Protein AF-A0A2I0QSJ5-F1 (afdb_monomer_lite)

InterPro domains:
  IPR000160 GGDEF domain [PF00990] (65-216)
  IPR000160 GGDEF domain [PS50887] (90-222)
  IPR000160 GGDEF domain [SM00267] (52-220)
  IPR000160 GGDEF domain [TIGR00254] (59-219)
  IPR000160 GGDEF domain [cd01949] (64-218)
  IPR003018 GAF domain [PF01590] (5-54)
  IPR029016 GAF-like domain superfamily [G3DSA:3.30.450.40] (2-62)
  IPR029787 Nucleotide cyclase [SSF55073] (68-219)
  IPR043128 Reverse transcriptase/Diguanylate cyclase domain [G3DSA:3.30.70.270] (63-229)
  IPR050469 Diguanylate cyclase Dgc-like, bacteria [PTHR45138] (39-222)

Structure (mmCIF, N/CA/C/O backbone):
data_AF-A0A2I0QSJ5-F1
#
_entry.id   AF-A0A2I0QSJ5-F1
#
loop_
_atom_site.group_PDB
_atom_site.id
_atom_site.type_symbol
_atom_site.label_atom_id
_atom_site.label_alt_id
_atom_site.label_comp_id
_atom_site.label_asym_id
_atom_site.label_entity_id
_atom_site.label_seq_id
_atom_site.pdbx_PDB_ins_code
_atom_site.Cartn_x
_atom_site.Cartn_y
_atom_site.Cartn_z
_atom_site.occupancy
_atom_site.B_iso_or_equiv
_atom_site.auth_seq_id
_atom_site.auth_comp_id
_atom_site.auth_asym_id
_atom_site.auth_atom_id
_atom_site.pdbx_PDB_model_num
ATOM 1 N N . MET A 1 1 ? 4.952 7.950 -33.879 1.00 52.03 1 MET A N 1
ATOM 2 C CA . MET A 1 1 ? 5.250 8.455 -32.521 1.00 52.03 1 MET A CA 1
ATOM 3 C C . MET A 1 1 ? 5.964 9.795 -32.654 1.00 52.03 1 MET A C 1
ATOM 5 O O . MET A 1 1 ? 6.755 9.932 -33.576 1.00 52.03 1 MET A O 1
ATOM 9 N N . ALA A 1 2 ? 5.671 10.789 -31.811 1.00 57.09 2 ALA A N 1
ATOM 10 C CA . ALA A 1 2 ? 6.275 12.127 -31.920 1.00 57.09 2 ALA A CA 1
ATOM 11 C C . ALA A 1 2 ? 7.815 12.089 -31.778 1.00 57.09 2 ALA A C 1
ATOM 13 O O . ALA A 1 2 ? 8.527 12.651 -32.604 1.00 57.09 2 ALA A O 1
ATOM 14 N N . ILE A 1 3 ? 8.312 11.274 -30.843 1.00 61.19 3 ILE A N 1
ATOM 15 C CA . ILE A 1 3 ? 9.743 11.105 -30.533 1.00 61.19 3 ILE A CA 1
ATOM 16 C C . ILE A 1 3 ? 10.540 10.506 -31.710 1.00 61.19 3 ILE A C 1
ATOM 18 O O . ILE A 1 3 ? 11.684 10.879 -31.950 1.00 61.19 3 ILE A O 1
ATOM 22 N N . THR A 1 4 ? 9.943 9.602 -32.498 1.00 60.69 4 THR A N 1
ATOM 23 C CA . THR A 1 4 ? 10.656 8.923 -33.599 1.00 60.69 4 THR A CA 1
ATOM 24 C C . THR A 1 4 ? 10.894 9.836 -34.806 1.00 60.69 4 THR A C 1
ATOM 26 O O . THR A 1 4 ? 11.835 9.606 -35.561 1.00 60.69 4 THR A O 1
ATOM 29 N N . LYS A 1 5 ? 10.055 10.867 -34.992 1.00 61.00 5 LYS A N 1
ATOM 30 C CA . LYS A 1 5 ? 10.220 11.873 -36.055 1.00 6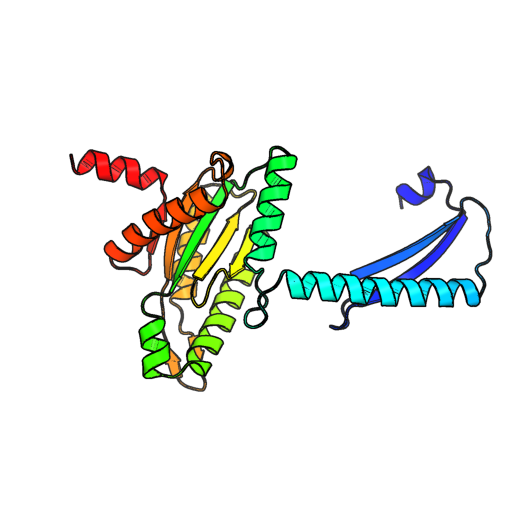1.00 5 LYS A CA 1
ATOM 31 C C . LYS A 1 5 ? 11.245 12.945 -35.682 1.00 61.00 5 LYS A C 1
ATOM 33 O O . LYS A 1 5 ? 12.022 13.332 -36.545 1.00 61.00 5 LYS A O 1
ATOM 38 N N . GLU A 1 6 ? 11.274 13.384 -34.424 1.00 72.19 6 GLU A N 1
ATOM 39 C CA . GLU A 1 6 ? 12.257 14.369 -33.941 1.00 72.19 6 GLU A CA 1
ATOM 40 C C . GLU A 1 6 ? 13.682 13.803 -33.898 1.00 72.19 6 GLU A C 1
ATOM 42 O O . GLU A 1 6 ? 14.631 14.503 -34.239 1.00 72.19 6 GLU A O 1
ATOM 47 N N . ALA A 1 7 ? 13.839 12.519 -33.561 1.00 74.50 7 ALA A N 1
ATOM 48 C CA . ALA A 1 7 ? 15.146 11.864 -33.474 1.00 74.50 7 ALA A CA 1
ATOM 49 C C . ALA A 1 7 ? 15.647 11.244 -34.800 1.00 74.50 7 ALA A C 1
ATOM 51 O O . ALA A 1 7 ? 16.666 10.555 -34.800 1.00 74.50 7 ALA A O 1
ATOM 52 N N . ASN A 1 8 ? 14.945 11.467 -35.925 1.00 84.50 8 ASN A N 1
ATOM 53 C CA . ASN A 1 8 ? 15.268 10.911 -37.251 1.00 84.50 8 ASN A CA 1
ATOM 54 C C . ASN A 1 8 ? 15.554 9.393 -37.221 1.00 84.50 8 ASN A C 1
ATOM 56 O O . ASN A 1 8 ? 16.534 8.920 -37.790 1.00 84.50 8 ASN A O 1
ATOM 60 N N . ILE A 1 9 ? 14.726 8.622 -36.510 1.00 86.00 9 ILE A N 1
ATOM 61 C CA . ILE A 1 9 ? 14.953 7.185 -36.304 1.00 86.00 9 ILE A CA 1
ATOM 62 C C . ILE A 1 9 ? 14.566 6.424 -37.571 1.00 86.00 9 ILE A C 1
ATOM 64 O O . ILE A 1 9 ? 13.426 6.515 -38.024 1.00 86.00 9 ILE A O 1
ATOM 68 N N . GLN A 1 10 ? 15.502 5.653 -38.122 1.00 87.25 10 GLN A N 1
ATOM 69 C CA . GLN A 1 10 ? 15.314 4.902 -39.368 1.00 87.25 10 GLN A CA 1
ATOM 70 C C . GLN A 1 10 ? 15.340 3.383 -39.172 1.00 87.25 10 GLN A C 1
ATOM 72 O O . GLN A 1 10 ? 14.900 2.649 -40.052 1.00 87.25 10 GLN A O 1
ATOM 77 N N . SER A 1 11 ? 15.806 2.893 -38.021 1.00 88.81 11 SER A N 1
ATOM 78 C CA . SER A 1 11 ? 15.701 1.478 -37.651 1.00 88.81 11 SER A CA 1
ATOM 79 C C . SER A 1 11 ? 15.557 1.297 -36.138 1.00 88.81 11 SER A C 1
ATOM 81 O O . SER A 1 11 ? 16.008 2.126 -35.342 1.00 88.81 11 SER A O 1
ATOM 83 N N . PHE A 1 12 ? 14.872 0.220 -35.746 1.00 91.81 12 PHE A N 1
ATOM 84 C CA . PHE A 1 12 ? 14.486 -0.065 -34.366 1.00 91.81 12 PHE A CA 1
ATOM 85 C C . PHE A 1 12 ? 14.487 -1.569 -34.083 1.00 91.81 12 PHE A C 1
ATOM 87 O O . PHE A 1 12 ? 13.982 -2.351 -34.888 1.00 91.81 12 PHE A O 1
ATOM 94 N N . LEU A 1 13 ? 14.983 -1.944 -32.906 1.00 92.81 13 LEU A N 1
ATOM 95 C CA . LEU A 1 13 ? 14.844 -3.276 -32.328 1.00 92.81 13 LEU A CA 1
ATOM 96 C C . LEU A 1 13 ? 14.339 -3.136 -30.892 1.00 92.81 13 LEU A C 1
ATOM 98 O O . LEU A 1 13 ? 14.966 -2.468 -30.074 1.00 92.81 13 LEU A O 1
ATOM 102 N N . GLY A 1 14 ? 13.216 -3.780 -30.587 1.00 94.12 14 GLY A N 1
ATOM 103 C CA . GLY A 1 14 ? 12.631 -3.808 -29.252 1.00 94.12 14 GLY A CA 1
ATOM 104 C C . GLY A 1 14 ? 12.497 -5.235 -28.744 1.00 94.12 14 GLY A C 1
ATOM 105 O O . GLY A 1 14 ? 11.997 -6.102 -29.460 1.00 94.12 14 GLY A O 1
ATOM 106 N N . VAL A 1 15 ? 12.900 -5.473 -27.501 1.00 96.44 15 VAL A N 1
ATOM 107 C CA . VAL A 1 15 ? 12.648 -6.730 -26.788 1.00 96.44 15 VAL A CA 1
ATOM 108 C C . VAL A 1 15 ? 11.859 -6.444 -25.508 1.00 96.44 15 VAL A C 1
ATOM 110 O O . VAL A 1 15 ? 12.124 -5.442 -24.838 1.00 96.44 15 VAL A O 1
ATOM 113 N N . PRO A 1 16 ? 10.869 -7.272 -25.145 1.00 96.81 16 PRO A N 1
ATOM 114 C CA . PRO A 1 16 ? 10.097 -7.050 -23.932 1.00 96.81 16 PRO A CA 1
ATOM 115 C C . PRO A 1 16 ? 10.929 -7.371 -22.686 1.00 96.81 16 PRO A C 1
ATOM 117 O O . PRO A 1 16 ? 11.652 -8.367 -22.641 1.00 96.81 16 PRO A O 1
ATOM 120 N N . ILE A 1 17 ? 10.778 -6.546 -21.655 1.00 97.31 17 ILE A N 1
ATOM 121 C CA . ILE A 1 17 ? 11.225 -6.838 -20.293 1.00 97.31 17 ILE A CA 1
ATOM 122 C C . ILE A 1 17 ? 10.030 -7.473 -19.579 1.00 97.31 17 ILE A C 1
ATOM 124 O O . ILE A 1 17 ? 9.059 -6.789 -19.249 1.00 97.31 17 ILE A O 1
ATOM 128 N N . VAL A 1 18 ? 10.079 -8.789 -19.382 1.00 95.12 18 VAL A N 1
ATOM 129 C CA . VAL A 1 18 ? 9.004 -9.570 -18.752 1.00 95.12 18 VAL A CA 1
ATOM 130 C C . VAL A 1 18 ? 9.435 -9.953 -17.346 1.00 95.12 18 VAL A C 1
ATOM 132 O O . VAL A 1 18 ? 10.449 -10.625 -17.203 1.00 95.12 18 VAL A O 1
ATOM 135 N N . LEU A 1 19 ? 8.662 -9.539 -16.342 1.00 93.81 19 LEU A N 1
ATOM 136 C CA . LEU A 1 19 ? 8.925 -9.823 -14.928 1.00 93.81 19 LEU A CA 1
ATOM 137 C C . LEU A 1 19 ? 8.622 -11.281 -14.569 1.00 93.81 19 LEU A C 1
ATOM 139 O O . LEU A 1 19 ? 7.887 -11.965 -15.285 1.00 93.81 19 LEU A O 1
ATOM 143 N N . LYS A 1 20 ? 9.091 -11.742 -13.402 1.00 90.06 20 LYS A N 1
ATOM 144 C CA . LYS A 1 20 ? 8.822 -13.105 -12.895 1.00 90.06 20 LYS A CA 1
ATOM 145 C C . LYS A 1 20 ? 7.339 -13.481 -12.832 1.00 90.06 20 LYS A C 1
ATOM 147 O O . LYS A 1 20 ? 7.006 -14.651 -12.981 1.00 90.06 20 LYS A O 1
ATOM 152 N N . ASN A 1 21 ? 6.448 -12.511 -12.623 1.00 86.94 21 ASN A N 1
ATOM 153 C CA . ASN A 1 21 ? 4.998 -12.737 -12.602 1.00 86.94 21 ASN A CA 1
ATOM 154 C C . ASN A 1 21 ? 4.357 -12.828 -14.003 1.00 86.94 21 ASN A C 1
ATOM 156 O O . ASN A 1 21 ? 3.137 -12.914 -14.105 1.00 86.94 21 ASN A O 1
ATOM 160 N N . GLY A 1 22 ? 5.155 -12.774 -15.072 1.00 90.00 22 GLY A N 1
ATOM 161 C CA . GLY A 1 22 ? 4.698 -12.834 -16.461 1.00 90.00 22 GLY A CA 1
ATOM 162 C C . GLY A 1 22 ? 4.235 -11.495 -17.038 1.00 90.00 22 GLY A C 1
ATOM 163 O O . GLY A 1 22 ? 3.978 -11.412 -18.238 1.00 90.00 22 GLY A O 1
ATOM 164 N N . ASN A 1 23 ? 4.163 -10.430 -16.233 1.00 90.00 23 ASN A N 1
ATOM 165 C CA . ASN A 1 23 ? 3.752 -9.120 -16.727 1.00 90.00 23 ASN A CA 1
ATOM 166 C C . ASN A 1 23 ? 4.887 -8.448 -17.506 1.00 90.00 23 ASN A C 1
ATOM 168 O O . ASN A 1 23 ? 6.032 -8.380 -17.051 1.00 90.00 23 ASN A O 1
ATOM 172 N N . CYS A 1 24 ? 4.547 -7.884 -18.665 1.00 93.44 24 CYS A N 1
ATOM 173 C CA . CYS A 1 24 ? 5.454 -7.028 -19.420 1.00 93.44 24 CYS A CA 1
ATOM 174 C C . CYS A 1 24 ? 5.607 -5.688 -18.687 1.00 93.44 24 CYS A C 1
ATOM 176 O O . CYS A 1 24 ? 4.641 -4.936 -18.558 1.00 93.44 24 CYS A O 1
ATOM 178 N N . TYR A 1 25 ? 6.812 -5.402 -18.193 1.00 92.94 25 TYR A N 1
ATOM 179 C CA . TYR A 1 25 ? 7.130 -4.122 -17.556 1.00 92.94 25 TYR A CA 1
ATOM 180 C C . TYR A 1 25 ? 7.288 -3.004 -18.589 1.00 92.94 25 TYR A C 1
ATOM 182 O O . TYR A 1 25 ? 6.926 -1.857 -18.345 1.00 92.94 25 TYR A O 1
ATOM 190 N N . GLY A 1 26 ? 7.834 -3.351 -19.751 1.00 93.81 26 GLY A N 1
ATOM 191 C CA . GLY A 1 26 ? 8.120 -2.425 -20.834 1.00 93.81 26 GLY A CA 1
ATOM 192 C C . GLY A 1 26 ? 8.992 -3.083 -21.893 1.00 93.81 26 GLY A C 1
ATOM 193 O O . GLY A 1 26 ? 9.098 -4.307 -21.959 1.00 93.81 26 GLY A O 1
ATOM 194 N N . THR A 1 27 ? 9.640 -2.271 -22.719 1.00 95.06 27 THR A N 1
ATOM 195 C CA . THR A 1 27 ? 10.501 -2.744 -23.808 1.00 95.06 27 THR A CA 1
ATOM 196 C C . THR A 1 27 ? 11.886 -2.121 -23.708 1.00 95.06 27 THR A C 1
ATOM 198 O O . THR A 1 27 ? 12.001 -0.903 -23.575 1.00 95.06 27 THR A O 1
ATOM 201 N N . LEU A 1 28 ? 12.931 -2.942 -23.814 1.00 95.56 28 LEU A N 1
ATOM 202 C CA . LEU A 1 28 ? 14.295 -2.477 -24.040 1.00 95.56 28 LEU A CA 1
ATOM 203 C C . LEU A 1 28 ? 14.503 -2.279 -25.541 1.00 95.56 28 LEU A C 1
ATOM 205 O O . LEU A 1 28 ? 14.219 -3.176 -26.336 1.00 95.56 28 LEU A O 1
ATOM 209 N N . CYS A 1 29 ? 14.992 -1.101 -25.914 1.00 93.25 29 CYS A N 1
ATOM 210 C CA . CYS A 1 29 ? 14.956 -0.609 -27.282 1.00 93.25 29 CYS A CA 1
ATOM 211 C C . CYS A 1 29 ? 16.347 -0.174 -27.754 1.00 93.25 29 CYS A C 1
ATOM 213 O O . CYS A 1 29 ? 16.985 0.644 -27.095 1.00 93.25 29 CYS A O 1
ATOM 215 N N . ALA A 1 30 ? 16.776 -0.655 -28.920 1.00 92.19 30 ALA A N 1
ATOM 216 C CA . ALA A 1 30 ? 17.885 -0.094 -29.685 1.00 92.19 30 ALA A CA 1
ATOM 217 C C . ALA A 1 30 ? 17.330 0.721 -30.862 1.00 92.19 30 ALA A C 1
ATOM 219 O O . ALA A 1 30 ? 16.437 0.269 -31.582 1.00 92.19 30 ALA A O 1
ATOM 220 N N . LEU A 1 31 ? 17.852 1.933 -31.043 1.00 92.00 31 LEU A N 1
ATOM 221 C CA . LEU A 1 31 ? 17.390 2.909 -32.029 1.00 92.00 31 LEU A CA 1
ATOM 222 C C . LEU A 1 31 ? 18.596 3.400 -32.835 1.00 92.00 31 LEU A C 1
ATOM 224 O O . LEU A 1 31 ? 19.605 3.776 -32.242 1.00 92.00 31 LEU A O 1
ATOM 228 N N . HIS A 1 32 ? 18.477 3.453 -34.163 1.00 89.00 32 HIS A N 1
ATOM 229 C CA . HIS A 1 32 ? 19.474 4.095 -35.024 1.00 89.00 32 HIS A CA 1
ATOM 230 C C . HIS A 1 32 ? 18.825 5.146 -35.926 1.00 89.00 32 HIS A C 1
ATOM 232 O O . HIS A 1 32 ? 17.703 4.982 -36.414 1.00 89.00 32 HIS A O 1
ATOM 238 N N . ASN A 1 33 ? 19.567 6.221 -36.187 1.00 88.06 33 ASN A N 1
ATOM 239 C CA . ASN A 1 33 ? 19.179 7.324 -37.071 1.00 88.06 33 ASN A CA 1
ATOM 240 C C . ASN A 1 33 ? 19.582 7.111 -38.547 1.00 88.06 33 ASN A C 1
ATOM 242 O O . ASN A 1 33 ? 19.394 7.988 -39.390 1.00 88.06 33 ASN A O 1
ATOM 246 N N . HIS A 1 34 ? 20.112 5.929 -38.859 1.00 84.75 34 HIS A N 1
ATOM 247 C CA . HIS A 1 34 ? 20.427 5.457 -40.203 1.00 84.75 34 HIS A CA 1
ATOM 248 C C . HIS A 1 34 ? 19.843 4.048 -40.403 1.00 84.75 34 HIS A C 1
ATOM 250 O O . HIS A 1 34 ? 19.564 3.359 -39.411 1.00 84.75 34 HIS A O 1
ATOM 256 N N . PRO A 1 35 ? 19.638 3.596 -41.655 1.00 85.81 35 PRO A N 1
ATOM 257 C CA . PRO A 1 35 ? 19.193 2.236 -41.920 1.00 85.81 35 PRO A CA 1
ATOM 258 C C . PRO A 1 35 ? 20.251 1.259 -41.403 1.00 85.81 35 PRO A C 1
ATOM 260 O O . PRO A 1 35 ? 21.399 1.278 -41.845 1.00 85.81 35 PRO A O 1
ATOM 263 N N . HIS A 1 36 ? 19.866 0.437 -40.434 1.00 87.81 36 HIS A N 1
ATOM 264 C CA . HIS A 1 36 ? 20.711 -0.585 -39.838 1.00 87.81 36 HIS A CA 1
ATOM 265 C C . HIS A 1 36 ? 19.924 -1.890 -39.796 1.00 87.81 36 HIS A C 1
ATOM 267 O O . HIS A 1 36 ? 18.776 -1.915 -39.347 1.00 87.81 36 HIS A O 1
ATOM 273 N N . GLU A 1 37 ? 20.536 -2.962 -40.283 1.00 90.69 37 GLU A N 1
ATOM 274 C CA . GLU A 1 37 ? 19.972 -4.302 -40.203 1.00 90.69 37 GLU A CA 1
ATOM 275 C C . GLU A 1 37 ? 20.495 -4.973 -38.934 1.00 90.69 37 GLU A C 1
ATOM 277 O O . GLU A 1 37 ? 21.689 -5.243 -38.811 1.00 90.69 37 GLU A O 1
ATOM 282 N N . PHE A 1 38 ? 19.601 -5.208 -37.975 1.00 92.00 38 PHE A N 1
ATOM 283 C CA . PHE A 1 38 ? 19.948 -5.914 -36.748 1.00 92.00 38 PHE A CA 1
ATOM 284 C C . PHE A 1 38 ? 20.134 -7.402 -37.037 1.00 92.00 38 PHE A C 1
ATOM 286 O O . PHE A 1 38 ? 19.269 -8.057 -37.620 1.00 92.00 38 PHE A O 1
ATOM 293 N N . LEU A 1 39 ? 21.255 -7.944 -36.584 1.00 94.69 39 LEU A N 1
ATOM 294 C CA . LEU A 1 39 ? 21.595 -9.351 -36.710 1.00 94.69 39 LEU A CA 1
ATOM 295 C C . LEU A 1 39 ? 21.038 -10.141 -35.518 1.00 94.69 39 LEU A C 1
ATOM 297 O O . LEU A 1 39 ? 20.748 -9.592 -34.455 1.00 94.69 39 LEU A O 1
ATOM 301 N N . GLN A 1 40 ? 20.964 -11.469 -35.650 1.00 94.38 40 GLN A N 1
ATOM 302 C CA . GLN A 1 40 ? 20.472 -12.342 -34.573 1.00 94.38 40 GLN A CA 1
ATOM 303 C C . GLN A 1 40 ? 21.250 -12.157 -33.255 1.00 94.38 40 GLN A C 1
ATOM 305 O O . GLN A 1 40 ? 20.651 -12.129 -32.184 1.00 94.38 40 GLN A O 1
ATOM 310 N N . LYS A 1 41 ? 22.569 -11.930 -33.335 1.00 94.31 41 LYS A N 1
ATOM 311 C CA . LYS A 1 41 ? 23.414 -11.622 -32.168 1.00 94.31 41 LYS A CA 1
ATOM 312 C C . LYS A 1 41 ? 22.977 -10.353 -31.420 1.00 94.31 41 LYS A C 1
ATOM 314 O O . LYS A 1 41 ? 23.119 -10.298 -30.203 1.00 94.31 41 LYS A O 1
ATOM 319 N N . ASP A 1 42 ? 22.439 -9.358 -32.128 1.00 93.81 42 ASP A N 1
ATOM 320 C CA . ASP A 1 42 ? 21.993 -8.095 -31.535 1.00 93.81 42 ASP A CA 1
ATOM 321 C C . ASP A 1 42 ? 20.679 -8.324 -30.779 1.00 93.81 42 ASP A C 1
ATOM 323 O O . ASP A 1 42 ? 20.509 -7.848 -29.658 1.00 93.81 42 ASP A O 1
ATOM 327 N N . VAL A 1 43 ? 19.791 -9.149 -31.348 1.00 94.88 43 VAL A N 1
ATOM 328 C CA . VAL A 1 43 ? 18.560 -9.613 -30.688 1.00 94.88 43 VAL A CA 1
ATOM 329 C C . VAL A 1 43 ? 18.875 -10.413 -29.425 1.00 94.88 43 VAL A C 1
ATOM 331 O O . VAL A 1 43 ? 18.264 -10.174 -28.382 1.00 94.88 43 VAL A O 1
ATOM 334 N N . ASP A 1 44 ? 19.827 -11.344 -29.490 1.00 96.12 44 ASP A N 1
ATOM 335 C CA . ASP A 1 44 ? 20.181 -12.202 -28.354 1.00 96.12 44 ASP A CA 1
ATOM 336 C C . ASP A 1 44 ? 20.879 -11.416 -27.230 1.00 96.12 44 ASP A C 1
ATOM 338 O O . ASP A 1 44 ? 20.596 -11.642 -26.047 1.00 96.12 44 ASP A O 1
ATOM 342 N N . LEU A 1 45 ? 21.719 -10.435 -27.581 1.00 96.00 45 LEU A N 1
ATOM 343 C CA . LEU A 1 45 ? 22.305 -9.498 -26.620 1.00 96.00 45 LEU A CA 1
ATOM 344 C C . LEU A 1 45 ? 21.220 -8.672 -25.920 1.00 96.00 45 LEU A C 1
ATOM 346 O O . LEU A 1 45 ? 21.169 -8.649 -24.688 1.00 96.00 45 LEU A O 1
ATOM 350 N N . LEU A 1 46 ? 20.322 -8.037 -26.683 1.00 96.38 46 LEU A N 1
ATOM 351 C CA . LEU A 1 46 ? 19.231 -7.245 -26.111 1.00 96.38 46 LEU A CA 1
ATOM 352 C C . LEU A 1 46 ? 18.321 -8.102 -25.229 1.00 96.38 46 LEU A C 1
ATOM 354 O O . LEU A 1 46 ? 17.936 -7.660 -24.148 1.00 96.38 46 LEU A O 1
ATOM 358 N N . ARG A 1 47 ? 18.008 -9.337 -25.642 1.00 96.56 47 ARG A N 1
ATOM 359 C CA . ARG A 1 47 ? 17.211 -10.272 -24.835 1.00 96.56 47 ARG A CA 1
ATOM 360 C C . ARG A 1 47 ? 17.904 -10.590 -23.510 1.00 96.56 47 ARG A C 1
ATOM 362 O O . ARG A 1 47 ? 17.254 -10.543 -22.470 1.00 96.56 47 ARG A O 1
ATOM 369 N N . THR A 1 48 ? 19.215 -10.834 -23.532 1.00 97.19 48 THR A N 1
ATOM 370 C CA . THR A 1 48 ? 20.013 -11.061 -22.315 1.00 97.19 48 THR A CA 1
ATOM 371 C C . THR A 1 48 ? 19.961 -9.851 -21.380 1.00 97.19 48 THR A C 1
ATOM 373 O O . THR A 1 48 ? 19.717 -10.002 -20.182 1.00 97.19 48 THR A O 1
ATOM 376 N N . MET A 1 49 ? 20.117 -8.638 -21.921 1.00 97.38 49 MET A N 1
ATOM 377 C CA . MET A 1 49 ? 19.999 -7.400 -21.144 1.00 97.38 49 MET A CA 1
ATOM 378 C C . MET A 1 49 ? 18.588 -7.205 -20.576 1.00 97.38 49 MET A C 1
ATOM 380 O O . MET A 1 49 ? 18.446 -6.822 -19.418 1.00 97.38 49 MET A O 1
ATOM 384 N N . ALA A 1 50 ? 17.540 -7.507 -21.345 1.00 97.00 50 ALA A N 1
ATOM 385 C CA . ALA A 1 50 ? 16.158 -7.419 -20.880 1.00 97.00 50 ALA A CA 1
ATOM 386 C C . ALA A 1 50 ? 15.874 -8.393 -19.727 1.00 97.00 50 ALA A C 1
ATOM 388 O O . ALA A 1 50 ? 15.244 -8.006 -18.743 1.00 97.00 50 ALA A O 1
ATOM 389 N N . THR A 1 51 ? 16.397 -9.622 -19.794 1.00 96.31 51 THR A N 1
ATOM 390 C CA . THR A 1 51 ? 16.332 -10.580 -18.680 1.00 96.31 51 THR A CA 1
ATOM 391 C C . THR A 1 51 ? 17.087 -10.070 -17.452 1.00 96.31 51 THR A C 1
ATOM 393 O O . THR A 1 51 ? 16.578 -10.168 -16.337 1.00 96.31 51 THR A O 1
ATOM 396 N N . PHE A 1 52 ? 18.271 -9.477 -17.631 1.00 96.62 52 PHE A N 1
ATOM 397 C CA . PHE A 1 52 ? 19.010 -8.867 -16.524 1.00 96.62 52 PHE A CA 1
ATOM 398 C C . PHE A 1 52 ? 18.216 -7.732 -15.861 1.00 96.62 52 PHE A C 1
ATOM 400 O O . PHE A 1 52 ? 18.051 -7.735 -14.641 1.00 96.62 52 PHE A O 1
ATOM 407 N N . PHE A 1 53 ? 17.653 -6.808 -16.646 1.00 96.31 53 PHE A N 1
ATOM 408 C CA . PHE A 1 53 ? 16.809 -5.738 -16.111 1.00 96.31 53 PHE A CA 1
ATOM 409 C C . PHE A 1 53 ? 15.570 -6.275 -15.402 1.00 96.31 53 PHE A C 1
ATOM 411 O O . PHE A 1 53 ? 15.232 -5.768 -14.337 1.00 96.31 53 PHE A O 1
ATOM 418 N N . SER A 1 54 ? 14.932 -7.324 -15.930 1.00 96.19 54 SER A N 1
ATOM 419 C CA . SER A 1 54 ? 13.830 -7.986 -15.229 1.00 96.19 54 SER A CA 1
ATOM 420 C C . SER A 1 54 ? 14.245 -8.434 -13.831 1.00 96.19 54 SER A C 1
ATOM 422 O O . SER A 1 54 ? 13.519 -8.173 -12.876 1.00 96.19 54 SER A O 1
ATOM 424 N N . HIS A 1 55 ? 15.405 -9.083 -13.689 1.00 95.75 55 HIS A N 1
ATOM 425 C CA . HIS A 1 55 ? 15.885 -9.523 -12.381 1.00 95.75 55 HIS A CA 1
ATOM 426 C C . HIS A 1 55 ? 16.143 -8.350 -11.435 1.00 95.75 55 HIS A C 1
ATOM 428 O O . HIS A 1 55 ? 15.749 -8.424 -10.275 1.00 95.75 55 HIS A O 1
ATOM 434 N N . VAL A 1 56 ? 16.762 -7.270 -11.919 1.00 95.69 56 VAL A N 1
ATOM 435 C CA . VAL A 1 56 ? 17.011 -6.067 -11.110 1.00 95.69 56 VAL A CA 1
ATOM 436 C C . VAL A 1 56 ? 15.697 -5.429 -10.651 1.00 95.69 56 VAL A C 1
ATOM 438 O O . VAL A 1 56 ? 15.559 -5.121 -9.471 1.00 95.69 56 VAL A O 1
ATOM 441 N N . ILE A 1 57 ? 14.715 -5.292 -11.546 1.00 93.56 57 ILE A N 1
ATOM 442 C CA . ILE A 1 57 ? 13.399 -4.722 -11.222 1.00 93.56 57 ILE A CA 1
ATOM 443 C C . ILE A 1 57 ? 12.660 -5.599 -10.207 1.00 93.56 57 ILE A C 1
ATOM 445 O O . ILE A 1 57 ? 12.058 -5.082 -9.269 1.00 93.56 57 ILE A O 1
ATOM 449 N N . ASP A 1 58 ? 12.696 -6.923 -10.368 1.00 92.75 58 ASP A N 1
ATOM 450 C CA . ASP A 1 58 ? 12.062 -7.837 -9.416 1.00 92.75 58 ASP A CA 1
ATOM 451 C C . ASP A 1 58 ? 12.741 -7.786 -8.039 1.00 92.75 58 ASP A C 1
ATOM 453 O O . ASP A 1 58 ? 12.046 -7.795 -7.024 1.00 92.75 58 ASP A O 1
ATOM 457 N N . LEU A 1 59 ? 14.074 -7.684 -7.990 1.00 93.38 59 LEU A N 1
ATOM 458 C CA . LEU A 1 59 ? 14.815 -7.506 -6.738 1.00 93.38 59 LEU A CA 1
ATOM 459 C C . LEU A 1 59 ? 14.463 -6.180 -6.060 1.00 93.38 59 LEU A C 1
ATOM 461 O O . LEU A 1 59 ? 14.203 -6.158 -4.860 1.00 93.38 59 LEU A O 1
ATOM 465 N N . GLU A 1 60 ? 14.402 -5.085 -6.817 1.00 91.44 60 GLU A N 1
ATOM 466 C CA . GLU A 1 60 ? 13.994 -3.785 -6.281 1.00 91.44 60 GLU A CA 1
ATOM 467 C C . GLU A 1 60 ? 12.563 -3.837 -5.735 1.00 91.44 60 GLU A C 1
ATOM 469 O O . GLU A 1 60 ? 12.310 -3.370 -4.627 1.00 91.44 60 GLU A O 1
ATOM 474 N N . LYS A 1 61 ? 11.628 -4.467 -6.458 1.00 89.75 61 LYS A N 1
ATOM 475 C CA . LYS A 1 61 ? 10.258 -4.658 -5.965 1.00 89.75 61 LYS A CA 1
ATOM 476 C C . LYS A 1 61 ? 10.239 -5.430 -4.654 1.00 89.75 61 LYS A C 1
ATOM 478 O O . LYS A 1 61 ? 9.612 -4.964 -3.714 1.00 89.75 61 LYS A O 1
ATOM 483 N N . GLN A 1 62 ? 10.964 -6.544 -4.568 1.00 90.50 62 GLN A N 1
ATOM 484 C CA . GLN A 1 62 ? 11.058 -7.342 -3.342 1.00 90.50 62 GLN A CA 1
ATOM 485 C C . GLN A 1 62 ? 11.614 -6.542 -2.158 1.00 90.50 62 GLN A C 1
ATOM 487 O O . GLN A 1 62 ? 11.141 -6.715 -1.039 1.00 90.50 62 GLN A O 1
ATOM 492 N N . LEU A 1 63 ? 12.571 -5.641 -2.396 1.00 93.88 63 LEU A N 1
ATOM 493 C CA . LEU A 1 63 ? 13.119 -4.763 -1.357 1.00 93.88 63 LEU A CA 1
ATOM 494 C C . LEU A 1 63 ? 12.131 -3.689 -0.883 1.00 93.88 63 LEU A C 1
ATOM 496 O O . LEU A 1 63 ? 12.281 -3.186 0.227 1.00 93.88 63 LEU A O 1
ATOM 500 N N . LEU A 1 64 ? 11.143 -3.324 -1.702 1.00 95.31 64 LEU A N 1
ATOM 501 C CA . LEU A 1 64 ? 10.224 -2.203 -1.462 1.00 95.31 64 LEU A CA 1
ATOM 502 C C . LEU A 1 64 ? 8.783 -2.637 -1.151 1.00 95.31 64 LEU A C 1
ATOM 504 O O . LEU A 1 64 ? 7.908 -1.786 -0.968 1.00 95.31 64 LEU A O 1
ATOM 508 N N . THR A 1 65 ? 8.515 -3.941 -1.101 1.00 95.75 65 THR A N 1
ATOM 509 C CA . THR A 1 65 ? 7.192 -4.494 -0.794 1.00 95.75 65 THR A CA 1
ATOM 510 C C . THR A 1 65 ? 7.232 -5.416 0.411 1.00 95.75 65 THR A C 1
ATOM 512 O O . THR A 1 65 ? 8.191 -6.158 0.605 1.00 95.75 65 THR A O 1
ATOM 515 N N . ASP A 1 66 ? 6.164 -5.396 1.198 1.00 96.62 66 ASP A N 1
ATOM 516 C CA . ASP A 1 66 ? 5.925 -6.369 2.256 1.00 96.62 66 ASP A CA 1
ATOM 517 C C . ASP A 1 66 ? 5.561 -7.733 1.651 1.00 96.62 66 ASP A C 1
ATOM 519 O O . ASP A 1 66 ? 4.689 -7.824 0.782 1.00 96.62 66 ASP A O 1
ATOM 523 N N . SER A 1 67 ? 6.223 -8.797 2.106 1.00 93.31 67 SER A N 1
ATOM 524 C CA . SER A 1 67 ? 6.101 -10.139 1.522 1.00 93.31 67 SER A CA 1
ATOM 525 C C . SER A 1 67 ? 4.750 -10.800 1.790 1.00 93.31 67 SER A C 1
ATOM 527 O O . SER A 1 67 ? 4.305 -11.616 0.984 1.00 93.31 67 SER A O 1
ATOM 529 N N . LEU A 1 68 ? 4.089 -10.443 2.893 1.00 95.62 68 LEU A N 1
ATOM 530 C CA . LEU A 1 68 ? 2.793 -10.998 3.270 1.00 95.62 68 LEU A CA 1
ATOM 531 C C . LEU A 1 68 ? 1.652 -10.291 2.525 1.00 95.62 68 LEU A C 1
ATOM 533 O O . LEU A 1 68 ? 0.811 -10.934 1.903 1.00 95.62 68 LEU A O 1
ATOM 537 N N . THR A 1 69 ? 1.632 -8.959 2.540 1.00 96.44 69 THR A N 1
ATOM 538 C CA . THR A 1 69 ? 0.499 -8.170 2.025 1.00 96.44 69 THR A CA 1
ATOM 539 C C . THR A 1 69 ? 0.662 -7.682 0.586 1.00 96.44 69 THR A C 1
ATOM 541 O O . THR A 1 69 ? -0.309 -7.224 -0.035 1.00 96.44 69 THR A O 1
ATOM 544 N N . ASN A 1 70 ? 1.877 -7.732 0.030 1.00 94.25 70 ASN A N 1
ATOM 545 C CA . ASN A 1 70 ? 2.254 -7.045 -1.211 1.00 94.25 70 ASN A CA 1
ATOM 546 C C . ASN A 1 70 ? 1.940 -5.531 -1.199 1.00 94.25 70 ASN A C 1
ATOM 548 O O . ASN A 1 70 ? 1.783 -4.926 -2.263 1.00 94.25 70 ASN A O 1
ATOM 552 N N . ALA A 1 71 ? 1.762 -4.920 -0.023 1.00 97.19 71 ALA A N 1
ATOM 553 C CA . ALA A 1 71 ? 1.784 -3.468 0.117 1.00 97.19 71 ALA A CA 1
ATOM 554 C C . ALA A 1 71 ? 3.230 -2.969 -0.010 1.00 97.19 71 ALA A C 1
ATOM 556 O O . ALA A 1 71 ? 4.175 -3.761 0.016 1.00 97.19 71 ALA A O 1
ATOM 557 N N . HIS A 1 72 ? 3.423 -1.660 -0.141 1.00 97.31 72 HIS A N 1
ATOM 558 C CA . HIS A 1 72 ? 4.758 -1.102 0.043 1.00 97.31 72 HIS A CA 1
ATOM 559 C C . HIS A 1 72 ? 5.234 -1.343 1.480 1.00 97.31 72 HIS A C 1
ATOM 561 O O . HIS A 1 72 ? 4.413 -1.512 2.378 1.00 97.31 72 HIS A O 1
ATOM 567 N N . ASN A 1 73 ? 6.541 -1.377 1.710 1.00 96.31 73 ASN A N 1
ATOM 568 C CA . ASN A 1 73 ? 7.100 -1.531 3.055 1.00 96.31 73 ASN A CA 1
ATOM 569 C C . ASN A 1 73 ? 7.684 -0.210 3.586 1.00 96.31 73 ASN A C 1
ATOM 571 O O . ASN A 1 73 ? 7.736 0.800 2.878 1.00 96.31 73 ASN A O 1
ATOM 575 N N . ARG A 1 74 ? 8.167 -0.227 4.832 1.00 94.06 74 ARG A N 1
ATOM 576 C CA . ARG A 1 74 ? 8.850 0.916 5.457 1.00 94.06 74 ARG A CA 1
ATOM 577 C C . ARG A 1 74 ? 9.980 1.492 4.594 1.00 94.06 74 ARG A C 1
ATOM 579 O O . ARG A 1 74 ? 10.101 2.706 4.481 1.00 94.06 74 ARG A O 1
ATOM 586 N N . HIS A 1 75 ? 10.767 0.644 3.934 1.00 93.25 75 HIS A N 1
ATOM 587 C CA . HIS A 1 75 ? 11.888 1.107 3.115 1.00 93.25 75 HIS A CA 1
ATOM 588 C C . HIS A 1 75 ? 11.429 1.917 1.891 1.00 93.25 75 HIS A C 1
ATOM 590 O O . HIS A 1 75 ? 12.038 2.930 1.542 1.00 93.25 75 HIS A O 1
ATOM 596 N N . TYR A 1 76 ? 10.320 1.516 1.260 1.00 94.56 76 TYR A N 1
ATOM 597 C CA . TYR A 1 76 ? 9.688 2.309 0.203 1.00 94.56 76 TYR A CA 1
ATOM 598 C C . TYR A 1 76 ? 9.285 3.697 0.690 1.00 94.56 76 TYR A C 1
ATOM 600 O O . TYR A 1 76 ? 9.543 4.685 0.006 1.00 94.56 76 TYR A O 1
ATOM 608 N N . LEU A 1 77 ? 8.675 3.765 1.869 1.00 91.44 77 LEU A N 1
ATOM 609 C CA . LEU A 1 77 ? 8.201 5.005 2.468 1.00 91.44 77 LEU A CA 1
ATOM 610 C C . LEU A 1 77 ? 9.349 5.975 2.779 1.00 91.44 77 LEU A C 1
ATOM 612 O O . LEU A 1 77 ? 9.289 7.136 2.377 1.00 91.44 77 LEU A O 1
ATOM 616 N N . GLU A 1 78 ? 10.427 5.485 3.393 1.00 89.31 78 GLU A N 1
ATOM 617 C CA . GLU A 1 78 ? 11.642 6.269 3.661 1.00 89.31 78 GLU A CA 1
ATOM 618 C C . GLU A 1 78 ? 12.273 6.815 2.373 1.00 89.31 78 GLU A C 1
ATOM 620 O O . GLU A 1 78 ? 12.640 7.991 2.293 1.00 89.31 78 GLU A O 1
ATOM 625 N N . ARG A 1 79 ? 12.387 5.973 1.336 1.00 90.00 79 ARG A N 1
ATOM 626 C CA . ARG A 1 79 ? 12.919 6.388 0.032 1.00 90.00 79 ARG A CA 1
ATOM 627 C C . ARG A 1 79 ? 12.038 7.454 -0.614 1.00 90.00 79 ARG A C 1
ATOM 629 O O . ARG A 1 79 ? 12.557 8.473 -1.060 1.00 90.00 79 ARG A O 1
ATOM 636 N N . LEU A 1 80 ? 10.724 7.237 -0.629 1.00 88.50 80 LEU A N 1
ATOM 637 C CA . LEU A 1 80 ? 9.769 8.156 -1.239 1.00 88.50 80 LEU A CA 1
ATOM 638 C C . LEU A 1 80 ? 9.806 9.531 -0.560 1.00 88.50 80 LEU A C 1
ATOM 640 O O . LEU A 1 80 ? 9.857 10.543 -1.250 1.00 88.50 80 LEU A O 1
ATOM 644 N N . PHE A 1 81 ? 9.853 9.580 0.772 1.00 83.69 81 PHE A N 1
ATOM 645 C CA . PHE A 1 81 ? 9.939 10.842 1.509 1.00 83.69 81 PHE A CA 1
ATOM 646 C C . PHE A 1 81 ? 11.231 11.615 1.197 1.00 83.69 81 PHE A C 1
ATOM 648 O O . PHE A 1 81 ? 11.199 12.824 0.959 1.00 83.69 81 PHE A O 1
ATOM 655 N N . ASN A 1 82 ? 12.369 10.914 1.134 1.00 84.81 82 ASN A N 1
ATOM 656 C CA . ASN A 1 82 ? 13.651 11.520 0.767 1.00 84.81 82 ASN A CA 1
ATOM 657 C C . ASN A 1 82 ? 13.648 12.095 -0.655 1.00 84.81 82 ASN A C 1
ATOM 659 O O . ASN A 1 82 ? 14.246 13.145 -0.891 1.00 84.81 82 ASN A O 1
ATOM 663 N N . ASP A 1 83 ? 12.997 11.416 -1.599 1.00 85.88 83 ASP A N 1
ATOM 664 C CA . ASP A 1 83 ? 12.887 11.888 -2.979 1.00 85.88 83 ASP A CA 1
ATOM 665 C C . ASP A 1 83 ? 11.949 13.105 -3.079 1.00 85.88 83 ASP A C 1
ATOM 667 O O . ASP A 1 83 ? 12.303 14.093 -3.720 1.00 85.88 83 ASP A O 1
ATOM 671 N N . TYR A 1 84 ? 10.821 13.101 -2.361 1.00 82.69 84 TYR A N 1
ATOM 672 C CA . TYR A 1 84 ? 9.884 14.232 -2.318 1.00 82.69 84 TYR A CA 1
ATOM 673 C C . TYR A 1 84 ? 10.535 15.506 -1.770 1.00 82.69 84 TYR A C 1
ATOM 675 O O . TYR A 1 84 ? 10.436 16.561 -2.398 1.00 82.69 84 TYR A O 1
ATOM 683 N N . ARG A 1 85 ? 11.296 15.403 -0.672 1.00 78.25 85 ARG A N 1
ATOM 684 C CA . ARG A 1 85 ? 12.027 16.554 -0.116 1.00 78.25 85 ARG A CA 1
ATOM 685 C C . ARG A 1 85 ? 13.039 17.154 -1.088 1.00 78.25 85 ARG A C 1
ATOM 687 O O . ARG A 1 85 ? 13.191 18.370 -1.125 1.00 78.25 85 ARG A O 1
ATOM 694 N N . LYS A 1 86 ? 13.739 16.329 -1.876 1.00 82.75 86 LYS A N 1
ATOM 695 C CA . LYS A 1 86 ? 14.696 16.825 -2.885 1.00 82.75 86 LYS A CA 1
ATOM 696 C C . LYS A 1 86 ? 14.009 17.600 -4.008 1.00 82.75 86 LYS A C 1
ATOM 698 O O . LYS A 1 86 ? 14.633 18.470 -4.606 1.00 82.75 86 LYS A O 1
ATOM 703 N N . GLU A 1 87 ? 12.759 17.261 -4.308 1.00 81.56 87 GLU A N 1
ATOM 704 C CA . GLU A 1 87 ? 11.958 17.898 -5.355 1.00 81.56 87 GLU A CA 1
ATOM 705 C C . GLU A 1 87 ? 11.131 19.092 -4.848 1.00 81.56 87 GLU A C 1
ATOM 707 O O . GLU A 1 87 ? 10.348 19.637 -5.624 1.00 81.56 87 GLU A O 1
ATOM 712 N N . ASP A 1 88 ? 11.290 19.488 -3.576 1.00 73.25 88 ASP A N 1
ATOM 713 C CA . ASP A 1 88 ? 10.441 20.477 -2.886 1.00 73.25 88 ASP A CA 1
ATOM 714 C C . ASP A 1 88 ? 8.942 20.142 -3.021 1.00 73.25 88 ASP A C 1
ATOM 716 O O . ASP A 1 88 ? 8.076 20.983 -3.270 1.00 73.25 88 ASP A O 1
ATOM 720 N N . ARG A 1 89 ? 8.642 18.840 -2.931 1.00 72.12 89 ARG A N 1
ATOM 721 C CA . ARG A 1 89 ? 7.292 18.277 -2.933 1.00 72.12 89 ARG A CA 1
ATOM 722 C C . ARG A 1 89 ? 6.991 17.684 -1.565 1.00 72.12 89 ARG A C 1
ATOM 724 O O . ARG A 1 89 ? 7.880 17.206 -0.867 1.00 72.12 89 ARG A O 1
ATOM 731 N N . GLY A 1 90 ? 5.714 17.650 -1.212 1.00 68.88 90 GLY A N 1
ATOM 732 C CA . GLY A 1 90 ? 5.227 17.011 0.005 1.00 68.88 90 GLY A CA 1
ATOM 733 C C . GLY A 1 90 ? 3.977 16.190 -0.269 1.00 68.88 90 GLY A C 1
ATOM 734 O O . GLY A 1 90 ? 3.316 16.377 -1.289 1.00 68.88 90 GLY A O 1
ATOM 735 N N . PHE A 1 91 ? 3.654 15.289 0.654 1.00 75.25 91 PHE A N 1
ATOM 736 C CA . PHE A 1 91 ? 2.337 14.662 0.682 1.00 75.25 91 PHE A CA 1
ATOM 737 C C . PHE A 1 91 ? 1.325 15.654 1.238 1.00 75.25 91 PHE A C 1
ATOM 739 O O . PHE A 1 91 ? 1.596 16.338 2.228 1.00 75.25 91 PHE A O 1
ATOM 746 N N . GLN A 1 92 ? 0.142 15.693 0.635 1.00 81.69 92 GLN A N 1
ATOM 747 C CA . GLN A 1 92 ? -0.955 16.495 1.158 1.00 81.69 92 GLN A CA 1
ATOM 748 C C . GLN A 1 92 ? -1.455 15.932 2.490 1.00 81.69 92 GLN A C 1
ATOM 750 O O . GLN A 1 92 ? -1.847 16.684 3.385 1.00 81.69 92 GLN A O 1
ATOM 755 N N . SER A 1 93 ? -1.474 14.605 2.633 1.00 89.50 93 SER A N 1
ATOM 756 C CA . SER A 1 93 ? -1.929 13.947 3.859 1.00 89.50 93 SER A CA 1
ATOM 757 C C . SER A 1 93 ? -1.268 12.593 4.052 1.00 89.50 93 SER A C 1
ATOM 759 O O . SER A 1 93 ? -1.045 11.849 3.090 1.00 89.50 93 SER A O 1
ATOM 761 N N . ILE A 1 94 ? -1.004 12.273 5.314 1.00 93.56 94 ILE A N 1
ATOM 762 C CA . ILE A 1 94 ? -0.574 10.953 5.762 1.00 93.56 94 ILE A CA 1
ATOM 763 C C . ILE A 1 94 ? -1.592 10.444 6.776 1.00 93.56 94 ILE A C 1
ATOM 765 O O . ILE A 1 94 ? -1.986 11.172 7.684 1.00 93.56 94 ILE A O 1
ATOM 769 N N . CYS A 1 95 ? -2.019 9.194 6.617 1.00 96.25 95 CYS A N 1
ATOM 770 C CA . CYS A 1 95 ? -2.868 8.514 7.589 1.00 96.25 95 CYS A CA 1
ATOM 771 C C . CYS A 1 95 ? -2.100 7.343 8.195 1.00 96.25 95 CYS A C 1
ATOM 773 O O . CYS A 1 95 ? -1.604 6.497 7.451 1.00 96.25 95 CYS A O 1
ATOM 775 N N . TYR A 1 96 ? -2.043 7.287 9.521 1.00 97.25 96 TYR A N 1
ATOM 776 C CA . TYR A 1 96 ? -1.536 6.161 10.297 1.00 97.25 96 TYR A CA 1
ATOM 777 C C . TYR A 1 96 ? -2.716 5.331 10.782 1.00 97.25 96 TYR A C 1
ATOM 779 O O . TYR A 1 96 ? -3.623 5.861 11.419 1.00 97.25 96 TYR A O 1
ATOM 787 N N . LEU A 1 97 ? -2.731 4.053 10.424 1.00 97.25 97 LEU A N 1
ATOM 788 C CA . LEU A 1 97 ? -3.794 3.114 10.736 1.00 97.25 97 LEU A CA 1
ATOM 789 C C . LEU A 1 97 ? -3.227 1.988 11.589 1.00 97.25 97 LEU A C 1
ATOM 791 O O . LEU A 1 97 ? -2.200 1.413 11.232 1.00 97.25 97 LEU A O 1
ATOM 795 N N . ASP A 1 98 ? -3.950 1.626 12.640 1.00 96.38 98 ASP A N 1
ATOM 796 C CA . ASP A 1 98 ? -3.682 0.434 13.441 1.00 96.38 98 ASP A CA 1
ATOM 797 C C . ASP A 1 98 ? -4.974 -0.346 13.687 1.00 96.38 98 ASP A C 1
ATOM 799 O O . ASP A 1 98 ? -6.043 0.244 13.907 1.00 96.38 98 ASP A O 1
ATOM 803 N N . PHE A 1 99 ? -4.879 -1.673 13.625 1.00 95.69 99 PHE A N 1
ATOM 804 C CA . PHE A 1 99 ? -6.023 -2.531 13.887 1.00 95.69 99 PHE A CA 1
ATOM 805 C C . PHE A 1 99 ? -6.436 -2.470 15.356 1.00 95.69 99 PHE A C 1
ATOM 807 O O . PHE A 1 99 ? -5.675 -2.737 16.289 1.00 95.69 99 PHE A O 1
ATOM 814 N N . ASP A 1 100 ? -7.726 -2.280 15.577 1.00 95.19 100 ASP A N 1
ATOM 815 C CA . ASP A 1 100 ? -8.290 -2.380 16.903 1.00 95.19 100 ASP A CA 1
ATOM 816 C C . ASP A 1 100 ? -8.317 -3.843 17.359 1.00 95.19 100 ASP A C 1
ATOM 818 O O . ASP A 1 100 ? -8.983 -4.691 16.769 1.00 95.19 100 ASP A O 1
ATOM 822 N N . HIS A 1 101 ? -7.632 -4.126 18.471 1.00 93.25 101 HIS A N 1
ATOM 823 C CA . HIS A 1 101 ? -7.629 -5.440 19.129 1.00 93.25 101 HIS A CA 1
ATOM 824 C C . HIS A 1 101 ? -6.943 -6.579 18.346 1.00 93.25 101 HIS A C 1
ATOM 826 O O . HIS A 1 101 ? -7.179 -7.750 18.650 1.00 93.25 101 HIS A O 1
ATOM 832 N N . PHE A 1 102 ? -6.033 -6.283 17.413 1.00 94.06 102 PHE A N 1
ATOM 833 C CA . PHE A 1 102 ? -5.377 -7.311 16.590 1.00 94.06 102 PHE A CA 1
ATOM 834 C C . PHE A 1 102 ? -4.640 -8.394 17.393 1.00 94.06 102 PHE A C 1
ATOM 836 O O . PHE A 1 102 ? -4.778 -9.588 17.124 1.00 94.06 102 PHE A O 1
ATOM 843 N N . ILE A 1 103 ? -3.924 -8.002 18.451 1.00 92.88 103 ILE A N 1
ATOM 844 C CA . ILE A 1 103 ? -3.241 -8.942 19.356 1.00 92.88 103 ILE A CA 1
ATOM 845 C C . ILE A 1 103 ? -4.226 -9.971 19.937 1.00 92.88 103 ILE A C 1
ATOM 847 O O . ILE A 1 103 ? -3.895 -11.150 20.060 1.00 92.88 103 ILE A O 1
ATOM 851 N N . GLN A 1 104 ? -5.453 -9.553 20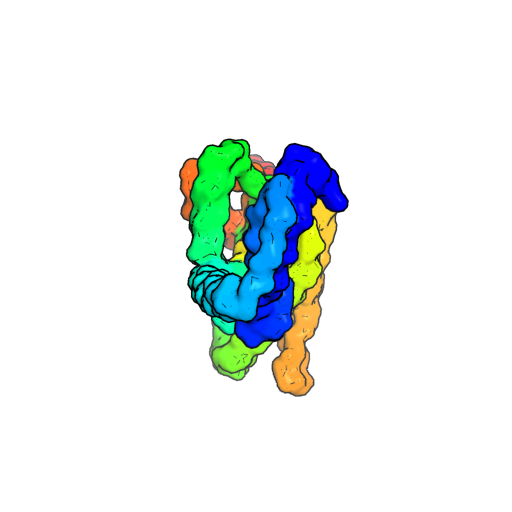.267 1.00 93.69 104 GLN A N 1
ATOM 852 C CA . GLN A 1 104 ? -6.475 -10.446 20.823 1.00 93.69 104 GLN A CA 1
ATOM 853 C C . GLN A 1 104 ? -6.938 -11.473 19.789 1.00 93.69 104 GLN A C 1
ATOM 855 O O . GLN A 1 104 ? -7.195 -12.623 20.146 1.00 93.69 104 GLN A O 1
ATOM 860 N N . VAL A 1 105 ? -6.989 -11.087 18.513 1.00 92.88 105 VAL A N 1
ATOM 861 C CA . VAL A 1 105 ? -7.288 -12.002 17.408 1.00 92.88 105 VAL A CA 1
ATOM 862 C C . VAL A 1 105 ? -6.172 -13.026 17.241 1.00 92.88 105 VAL A C 1
ATOM 864 O O . VAL A 1 105 ? -6.460 -14.220 17.243 1.00 92.88 105 VAL A O 1
ATOM 867 N N . ASN A 1 106 ? -4.907 -12.599 17.218 1.00 93.00 106 ASN A N 1
ATOM 868 C CA . ASN A 1 106 ? -3.776 -13.530 17.154 1.00 93.00 106 ASN A CA 1
ATOM 869 C C . ASN A 1 106 ? -3.751 -14.503 18.337 1.00 93.00 106 ASN A C 1
ATOM 871 O O . ASN A 1 106 ? -3.492 -15.689 18.152 1.00 93.00 106 ASN A O 1
ATOM 875 N N . HIS A 1 107 ? -4.059 -14.036 19.547 1.00 94.31 107 HIS A N 1
ATOM 876 C CA . HIS A 1 107 ? -4.126 -14.908 20.721 1.00 94.31 107 HIS A CA 1
ATOM 877 C C . HIS A 1 107 ? -5.302 -15.891 20.676 1.00 94.31 107 HIS A C 1
ATOM 879 O O . HIS A 1 107 ? -5.169 -17.011 21.163 1.00 94.31 107 HIS A O 1
ATOM 885 N N . SER A 1 108 ? -6.445 -15.484 20.117 1.00 93.94 108 SER A N 1
ATOM 886 C CA . SER A 1 108 ? -7.665 -16.304 20.110 1.00 93.94 108 SER A CA 1
ATOM 887 C C . SER A 1 108 ? -7.711 -17.294 18.946 1.00 93.94 108 SER A C 1
ATOM 889 O O . SER A 1 108 ? -8.221 -18.399 19.108 1.00 93.94 108 SER A O 1
ATOM 891 N N . TYR A 1 109 ? -7.172 -16.910 17.786 1.00 92.38 109 TYR A N 1
ATOM 892 C CA . TYR A 1 109 ? -7.309 -17.652 16.528 1.00 92.38 109 TYR A CA 1
ATOM 893 C C . TYR A 1 109 ? -5.967 -18.062 15.900 1.00 92.38 109 TYR A C 1
ATOM 895 O O . TYR A 1 109 ? -5.947 -18.829 14.940 1.00 92.38 109 TYR A O 1
ATOM 903 N N . GLY A 1 110 ? -4.842 -17.601 16.452 1.00 94.00 110 GLY A N 1
ATOM 904 C CA . GLY A 1 110 ? -3.500 -17.889 15.951 1.00 94.00 110 GLY A CA 1
ATOM 905 C C . GLY A 1 110 ? -3.017 -16.912 14.875 1.00 94.00 110 GLY A C 1
ATOM 906 O O . GLY A 1 110 ? -3.793 -16.205 14.234 1.00 94.00 110 GLY A O 1
ATOM 907 N N . HIS A 1 111 ? -1.699 -16.896 14.662 1.00 93.69 111 HIS A N 1
ATOM 908 C CA . HIS A 1 111 ? -1.047 -15.976 13.725 1.00 93.69 111 HIS A CA 1
ATOM 909 C C . HIS A 1 111 ? -1.463 -16.188 12.265 1.00 93.69 111 HIS A C 1
ATOM 911 O O . HIS A 1 111 ? -1.589 -15.217 11.532 1.00 93.69 111 HIS A O 1
ATOM 917 N N . GLU A 1 112 ? -1.747 -17.425 11.842 1.00 94.19 112 GLU A N 1
ATOM 918 C CA . GLU A 1 112 ? -2.200 -17.697 10.468 1.00 94.19 112 GLU A CA 1
ATOM 919 C C . GLU A 1 112 ? -3.518 -16.977 10.140 1.00 94.19 112 GLU A C 1
ATOM 921 O O . GLU A 1 112 ? -3.718 -16.509 9.019 1.00 94.19 112 GLU A O 1
ATOM 926 N N . VAL A 1 113 ? -4.410 -16.853 11.128 1.00 94.50 113 VAL A N 1
ATOM 927 C CA . VAL A 1 113 ? -5.669 -16.112 10.993 1.00 94.50 113 VAL A CA 1
ATOM 928 C C . VAL A 1 113 ? -5.408 -14.609 10.916 1.00 94.50 113 VAL A C 1
ATOM 930 O O . VAL A 1 113 ? -5.960 -13.939 10.039 1.00 94.50 113 VAL A O 1
ATOM 933 N N . GLY A 1 114 ? -4.525 -14.086 11.770 1.00 94.81 114 GLY A N 1
ATOM 934 C CA . GLY A 1 114 ? -4.085 -12.692 11.696 1.00 94.81 114 GLY A CA 1
ATOM 935 C C . GLY A 1 114 ? -3.477 -12.338 10.338 1.00 94.81 114 GLY A C 1
ATOM 936 O O . GLY A 1 114 ? -3.834 -11.318 9.749 1.00 94.81 114 GLY A O 1
ATOM 937 N N . ASP A 1 115 ? -2.632 -13.210 9.791 1.00 95.44 115 ASP A N 1
ATOM 938 C CA . ASP A 1 115 ? -2.005 -13.035 8.480 1.00 95.44 115 ASP A CA 1
ATOM 939 C C . ASP A 1 115 ? -3.046 -12.965 7.351 1.00 95.44 115 ASP A C 1
ATOM 941 O O . ASP A 1 115 ? -2.964 -12.097 6.476 1.00 95.44 115 ASP A O 1
ATOM 945 N N . GLN A 1 116 ? -4.072 -13.825 7.383 1.00 95.62 116 GLN A N 1
ATOM 946 C CA . GLN A 1 116 ? -5.170 -13.790 6.408 1.00 95.62 116 GLN A CA 1
ATOM 947 C C . GLN A 1 116 ? -5.982 -12.493 6.488 1.00 95.62 116 GLN A C 1
ATOM 949 O O . GLN A 1 116 ? -6.349 -11.935 5.448 1.00 95.62 116 GLN A O 1
ATOM 954 N N . ILE A 1 117 ? -6.247 -11.999 7.699 1.00 95.56 117 ILE A N 1
ATOM 955 C CA . ILE A 1 117 ? -6.915 -10.709 7.914 1.00 95.56 117 ILE A CA 1
ATOM 956 C C . ILE A 1 117 ? -6.056 -9.578 7.343 1.00 95.56 117 ILE A C 1
ATOM 958 O O . ILE A 1 117 ? -6.561 -8.725 6.611 1.00 95.56 117 ILE A O 1
ATOM 962 N N . MET A 1 118 ? -4.746 -9.618 7.588 1.00 96.19 118 MET A N 1
ATOM 963 C CA . MET A 1 118 ? -3.798 -8.615 7.111 1.00 96.19 118 MET A CA 1
ATOM 964 C C . MET A 1 118 ? -3.739 -8.542 5.583 1.00 96.19 118 MET A C 1
ATOM 966 O O . MET A 1 118 ? -3.770 -7.457 4.998 1.00 96.19 118 MET A O 1
ATOM 970 N N . ILE A 1 119 ? -3.713 -9.702 4.917 1.00 96.38 119 ILE A N 1
ATOM 971 C CA . ILE A 1 119 ? -3.777 -9.801 3.453 1.00 96.38 119 ILE A CA 1
ATOM 972 C C . ILE A 1 119 ? -5.073 -9.170 2.929 1.00 96.38 119 ILE A C 1
ATOM 974 O O . ILE A 1 119 ? -5.042 -8.404 1.959 1.00 96.38 119 ILE A O 1
ATOM 978 N N . GLN A 1 120 ? -6.209 -9.475 3.561 1.00 97.00 120 GLN A N 1
ATOM 979 C CA . GLN A 1 120 ? -7.512 -8.950 3.154 1.00 97.00 120 GLN A CA 1
ATOM 980 C C . GLN A 1 120 ? -7.601 -7.434 3.342 1.00 97.00 120 GLN A C 1
ATOM 982 O O . GLN A 1 120 ? -7.995 -6.740 2.404 1.00 97.00 120 GLN A O 1
ATOM 987 N N . ALA A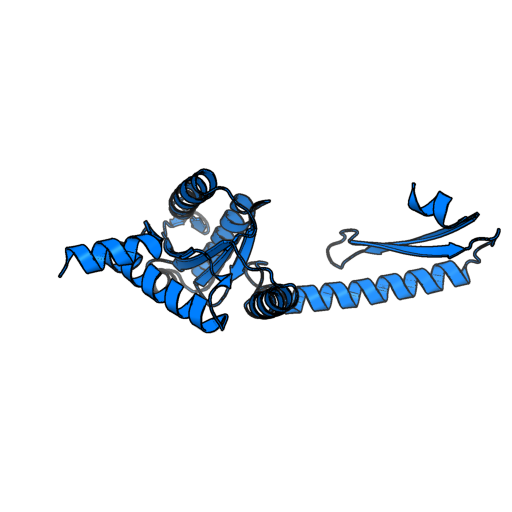 1 121 ? -7.181 -6.909 4.495 1.00 97.06 121 ALA A N 1
ATOM 988 C CA . ALA A 1 121 ? -7.176 -5.472 4.761 1.00 97.06 121 ALA A CA 1
ATOM 989 C C . ALA A 1 121 ? -6.259 -4.719 3.796 1.00 97.06 121 ALA A C 1
ATOM 991 O O . ALA A 1 121 ? -6.698 -3.770 3.147 1.00 97.06 121 ALA A O 1
ATOM 992 N N . ALA A 1 122 ? -5.031 -5.199 3.582 1.00 97.56 122 ALA A N 1
ATOM 993 C CA . ALA A 1 122 ? -4.136 -4.597 2.602 1.00 97.56 122 ALA A CA 1
ATOM 994 C C . ALA A 1 122 ? -4.727 -4.618 1.185 1.00 97.56 122 ALA A C 1
ATOM 996 O O . ALA A 1 122 ? -4.561 -3.663 0.426 1.00 97.56 122 ALA A O 1
ATOM 997 N N . SER A 1 123 ? -5.422 -5.695 0.804 1.00 97.12 123 SER A N 1
ATOM 998 C CA . SER A 1 123 ? -6.121 -5.781 -0.481 1.00 97.12 123 SER A CA 1
ATOM 999 C C . SER A 1 123 ? -7.230 -4.731 -0.600 1.00 97.12 123 SER A C 1
ATOM 1001 O O . SER A 1 123 ? -7.245 -3.978 -1.576 1.00 97.12 123 SER A O 1
ATOM 1003 N N . ARG A 1 124 ? -8.101 -4.621 0.414 1.00 97.50 124 ARG A N 1
ATOM 1004 C CA . ARG A 1 124 ? -9.173 -3.614 0.472 1.00 97.50 124 ARG A CA 1
ATOM 1005 C C . ARG A 1 124 ? -8.606 -2.194 0.391 1.00 97.50 124 ARG A C 1
ATOM 1007 O O . ARG A 1 124 ? -9.010 -1.435 -0.486 1.00 97.50 124 ARG A O 1
ATOM 1014 N N . LEU A 1 125 ? -7.594 -1.873 1.201 1.00 97.88 125 LEU A N 1
ATOM 1015 C CA . LEU A 1 125 ? -6.918 -0.570 1.180 1.00 97.88 125 LEU A CA 1
ATOM 1016 C C . LEU A 1 125 ? -6.329 -0.256 -0.203 1.00 97.88 125 LEU A C 1
ATOM 1018 O O . LEU A 1 125 ? -6.538 0.835 -0.728 1.00 97.88 125 LEU A O 1
ATOM 1022 N N . LYS A 1 126 ? -5.641 -1.212 -0.845 1.00 96.94 126 LYS A N 1
ATOM 1023 C CA . LYS A 1 126 ? -5.062 -1.011 -2.190 1.00 96.94 126 LYS A CA 1
ATOM 1024 C C . LYS A 1 126 ? -6.126 -0.747 -3.256 1.00 96.94 126 LYS A C 1
ATOM 1026 O O . LYS A 1 126 ? -5.863 0.008 -4.191 1.00 96.94 126 LYS A O 1
ATOM 1031 N N . ILE A 1 127 ? -7.293 -1.381 -3.142 1.00 96.81 127 ILE A N 1
ATOM 1032 C CA . ILE A 1 127 ? -8.420 -1.158 -4.054 1.00 96.81 127 ILE A CA 1
ATOM 1033 C C . ILE A 1 127 ? -8.990 0.247 -3.848 1.00 96.81 127 ILE A C 1
ATOM 1035 O O . ILE A 1 127 ? -9.120 0.983 -4.826 1.00 96.81 127 ILE A O 1
ATOM 1039 N N . LEU A 1 128 ? -9.266 0.631 -2.598 1.00 96.19 128 LEU A N 1
ATOM 1040 C CA . LEU A 1 128 ? -9.830 1.940 -2.251 1.00 96.19 128 LEU A CA 1
ATOM 1041 C C . LEU A 1 128 ? -8.902 3.098 -2.636 1.00 96.19 128 LEU A C 1
ATOM 1043 O O . LEU A 1 128 ? -9.358 4.116 -3.146 1.00 96.19 128 LEU A O 1
ATOM 1047 N N . LEU A 1 129 ? -7.589 2.930 -2.460 1.00 94.88 129 LEU A N 1
ATOM 1048 C CA . LEU A 1 129 ? -6.603 3.973 -2.756 1.00 94.88 129 LEU A CA 1
ATOM 1049 C C . LEU A 1 129 ? -6.183 4.047 -4.225 1.00 94.88 129 LEU A C 1
ATOM 1051 O O . LEU A 1 129 ? -5.334 4.873 -4.585 1.00 94.88 129 LEU A O 1
ATOM 1055 N N . ARG A 1 130 ? -6.733 3.200 -5.099 1.00 91.75 130 ARG A N 1
ATOM 1056 C CA . ARG A 1 130 ? -6.322 3.147 -6.502 1.00 91.75 130 ARG A CA 1
ATOM 1057 C C . ARG A 1 130 ? -6.576 4.491 -7.192 1.00 91.75 130 ARG A C 1
ATOM 1059 O O . ARG A 1 130 ? -7.710 4.852 -7.470 1.00 91.75 130 ARG A O 1
ATOM 1066 N N . GLY A 1 131 ? -5.493 5.187 -7.535 1.00 87.81 131 GLY A N 1
ATOM 1067 C CA . GLY A 1 131 ? -5.538 6.503 -8.185 1.00 87.81 131 GLY A CA 1
ATOM 1068 C C . GLY A 1 131 ? -5.485 7.692 -7.222 1.00 87.81 131 GLY A C 1
ATOM 1069 O O . GLY A 1 131 ? -5.213 8.795 -7.679 1.00 87.81 131 GLY A O 1
ATOM 1070 N N . TYR A 1 132 ? -5.654 7.463 -5.917 1.00 89.25 132 TYR A N 1
ATOM 1071 C CA . TYR A 1 132 ? -5.575 8.498 -4.882 1.00 89.25 132 TYR A CA 1
ATOM 1072 C C . TYR A 1 132 ? -4.237 8.500 -4.138 1.00 89.25 132 TYR A C 1
ATOM 1074 O O . TYR A 1 132 ? -3.747 9.559 -3.747 1.00 89.25 132 TYR A O 1
ATOM 1082 N N . GLY A 1 133 ? -3.637 7.323 -3.934 1.00 91.81 133 GLY A N 1
ATOM 1083 C CA . GLY A 1 133 ? -2.507 7.218 -3.020 1.00 91.81 133 GLY A CA 1
ATOM 1084 C C . GLY A 1 133 ? -1.739 5.904 -3.054 1.00 91.81 133 GLY A C 1
ATOM 1085 O O . GLY A 1 133 ? -1.830 5.105 -3.994 1.00 91.81 133 GLY A O 1
ATOM 1086 N N . LYS A 1 134 ? -0.937 5.703 -2.006 1.00 94.38 134 LYS A N 1
ATOM 1087 C CA . LYS A 1 134 ? -0.123 4.503 -1.770 1.00 94.38 134 LYS A CA 1
ATOM 1088 C C . LYS A 1 134 ? -0.462 3.897 -0.414 1.00 94.38 134 LYS A C 1
ATOM 1090 O O . LYS A 1 134 ? -0.693 4.626 0.542 1.00 94.38 134 LYS A O 1
ATOM 1095 N N . VAL A 1 135 ? -0.430 2.567 -0.347 1.00 97.31 135 VAL A N 1
ATOM 1096 C CA . VAL A 1 135 ? -0.564 1.796 0.896 1.00 97.31 135 VAL A CA 1
ATOM 1097 C C . VAL A 1 135 ? 0.802 1.242 1.264 1.00 97.31 135 VAL A C 1
ATOM 1099 O O . VAL A 1 135 ? 1.428 0.557 0.447 1.00 97.31 135 VAL A O 1
ATOM 1102 N N . VAL A 1 136 ? 1.236 1.513 2.486 1.00 97.19 136 VAL A N 1
ATOM 1103 C CA . VAL A 1 136 ? 2.463 0.987 3.076 1.00 97.19 136 VAL A CA 1
ATOM 1104 C C . VAL A 1 136 ? 2.093 0.187 4.317 1.00 97.19 136 VAL A C 1
ATOM 1106 O O . VAL A 1 136 ? 1.317 0.667 5.132 1.00 97.19 136 VAL A O 1
ATOM 1109 N N . ARG A 1 137 ? 2.651 -1.009 4.487 1.00 97.31 137 ARG A N 1
ATOM 1110 C CA . ARG A 1 137 ? 2.640 -1.716 5.769 1.00 97.31 137 ARG A CA 1
ATOM 1111 C C . ARG A 1 137 ? 3.918 -1.371 6.523 1.00 97.31 137 ARG A C 1
ATOM 1113 O O . ARG A 1 137 ? 5.017 -1.539 5.981 1.00 97.31 137 ARG A O 1
ATOM 1120 N N . LEU A 1 138 ? 3.768 -0.852 7.735 1.00 92.88 138 LEU A N 1
ATOM 1121 C CA . LEU A 1 138 ? 4.887 -0.349 8.523 1.00 92.88 138 LEU A CA 1
ATOM 1122 C C . LEU A 1 138 ? 5.421 -1.410 9.488 1.00 92.88 138 LEU A C 1
ATOM 1124 O O . LEU A 1 138 ? 6.629 -1.659 9.502 1.00 92.88 138 LEU A O 1
ATOM 1128 N N . GLU A 1 139 ? 4.517 -2.025 10.251 1.00 86.56 139 GLU A N 1
ATOM 1129 C CA . GLU A 1 139 ? 4.788 -3.069 11.245 1.00 86.56 139 GLU A CA 1
ATOM 1130 C C . GLU A 1 139 ? 3.706 -4.173 11.188 1.00 86.56 139 GLU A C 1
ATOM 1132 O O . GLU A 1 139 ? 3.073 -4.371 10.146 1.00 86.56 139 GLU A O 1
ATOM 1137 N N . GLN A 1 140 ? 3.541 -4.967 12.255 1.00 84.94 140 GLN A N 1
ATOM 1138 C CA . GLN A 1 140 ? 2.697 -6.173 12.251 1.00 84.94 140 GLN A CA 1
ATOM 1139 C C . GLN A 1 140 ? 1.249 -5.888 11.827 1.00 84.94 140 GLN A C 1
ATOM 1141 O O . GLN A 1 140 ? 0.739 -6.573 10.939 1.00 84.94 140 GLN A O 1
ATOM 1146 N N . ASP A 1 141 ? 0.627 -4.877 12.417 1.00 92.12 141 ASP A N 1
ATOM 1147 C CA . ASP A 1 141 ? -0.783 -4.499 12.278 1.00 92.12 141 ASP A CA 1
ATOM 1148 C C . ASP A 1 141 ? -0.998 -3.057 11.807 1.00 92.12 141 ASP A C 1
ATOM 1150 O O . ASP A 1 141 ? -2.132 -2.588 11.696 1.00 92.12 141 ASP A O 1
ATOM 1154 N N . GLU A 1 142 ? 0.091 -2.390 11.438 1.00 95.12 142 GLU A N 1
ATOM 1155 C CA . GLU A 1 142 ? 0.098 -0.965 11.147 1.00 95.12 142 GLU A CA 1
ATOM 1156 C C . GLU A 1 142 ? 0.252 -0.674 9.652 1.00 95.12 142 GLU A C 1
ATOM 1158 O O . GLU A 1 142 ? 1.150 -1.194 8.970 1.00 95.12 142 GLU A O 1
ATOM 1163 N N . PHE A 1 143 ? -0.583 0.236 9.152 1.00 97.75 143 PHE A N 1
ATOM 1164 C CA . PHE A 1 143 ? -0.516 0.745 7.787 1.00 97.75 143 PHE A CA 1
ATOM 1165 C C . PHE A 1 143 ? -0.348 2.259 7.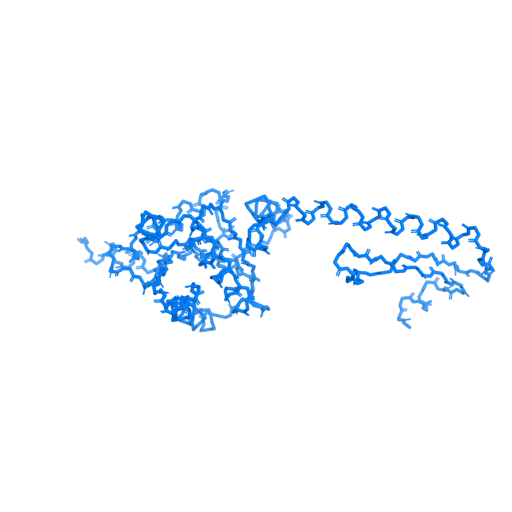755 1.00 97.75 143 PHE A C 1
ATOM 1167 O O . PHE A 1 143 ? -0.938 2.990 8.542 1.00 97.75 143 PHE A O 1
ATOM 1174 N N . ILE A 1 144 ? 0.391 2.730 6.754 1.00 96.75 144 ILE A N 1
ATOM 1175 C CA . ILE A 1 144 ? 0.450 4.132 6.366 1.00 96.75 144 ILE A CA 1
ATOM 1176 C C . ILE A 1 144 ? -0.215 4.297 5.004 1.00 96.75 144 ILE A C 1
ATOM 1178 O O . ILE A 1 144 ? 0.104 3.586 4.044 1.00 96.75 144 ILE A O 1
ATOM 1182 N N . LEU A 1 145 ? -1.116 5.268 4.907 1.00 96.19 145 LEU A N 1
ATOM 1183 C CA . LEU A 1 145 ? -1.698 5.713 3.648 1.00 96.19 145 LEU A CA 1
ATOM 1184 C C . LEU A 1 145 ? -1.110 7.070 3.281 1.00 96.19 145 LEU A C 1
ATOM 1186 O O . LEU A 1 145 ? -1.117 7.997 4.089 1.00 96.19 145 LEU A O 1
ATOM 1190 N N . LEU A 1 146 ? -0.603 7.178 2.057 1.00 93.12 146 LEU A N 1
ATOM 1191 C CA . LEU A 1 146 ? -0.016 8.407 1.529 1.00 93.12 146 LEU A CA 1
ATOM 1192 C C . LEU A 1 146 ? -0.900 8.970 0.427 1.00 93.12 146 LEU A C 1
ATOM 1194 O O . LEU A 1 146 ? -1.190 8.259 -0.541 1.00 93.12 146 LEU A O 1
ATOM 1198 N N . PHE A 1 147 ? -1.247 10.249 0.538 1.00 91.56 147 PHE A N 1
ATOM 1199 C CA . PHE A 1 147 ? -2.048 10.970 -0.446 1.00 91.56 147 PHE A CA 1
ATOM 1200 C C . PHE A 1 147 ? -1.235 12.112 -1.054 1.00 91.56 147 PHE A C 1
ATOM 1202 O O . PHE A 1 147 ? -0.686 12.952 -0.340 1.00 91.56 147 PHE A O 1
ATOM 1209 N N . ASP A 1 148 ? -1.145 12.123 -2.385 1.00 80.19 148 ASP A N 1
ATOM 1210 C CA . ASP A 1 148 ? -0.410 13.152 -3.130 1.00 80.19 148 ASP A CA 1
ATOM 1211 C C . ASP A 1 148 ? -1.327 14.344 -3.437 1.00 80.19 148 ASP A C 1
ATOM 1213 O O . ASP A 1 148 ? -1.089 15.454 -2.968 1.00 80.19 148 ASP A O 1
ATOM 1217 N N . LYS A 1 149 ? -2.424 14.108 -4.174 1.00 81.50 149 LYS A N 1
ATOM 1218 C CA . LYS A 1 149 ? -3.401 15.144 -4.543 1.00 81.50 149 LYS A CA 1
ATOM 1219 C C . LYS A 1 149 ? -4.825 14.606 -4.495 1.00 81.50 149 LYS A C 1
ATOM 1221 O O . LYS A 1 149 ? -5.226 13.830 -5.361 1.00 81.50 149 LYS A O 1
ATOM 1226 N N . ILE A 1 150 ? -5.587 15.054 -3.508 1.00 88.38 150 ILE A N 1
ATOM 1227 C CA . ILE A 1 150 ? -7.000 14.736 -3.311 1.00 88.38 150 ILE A CA 1
ATOM 1228 C C . ILE A 1 150 ? -7.717 15.975 -2.758 1.00 88.38 150 ILE A C 1
ATOM 1230 O O . ILE A 1 150 ? -7.162 16.721 -1.953 1.00 88.38 150 ILE A O 1
ATOM 1234 N N . SER A 1 151 ? -8.938 16.263 -3.209 1.00 90.06 151 SER A N 1
ATOM 1235 C CA . SER A 1 151 ? -9.687 17.376 -2.610 1.00 90.06 151 SER A CA 1
ATOM 1236 C C . SER A 1 151 ? -10.125 17.028 -1.185 1.00 90.06 151 SER A C 1
ATOM 1238 O O . SER A 1 151 ? -10.370 15.862 -0.883 1.00 90.06 151 SER A O 1
ATOM 1240 N N . ASP A 1 152 ? -10.277 18.022 -0.311 1.00 89.38 152 ASP A N 1
ATOM 1241 C CA . ASP A 1 152 ? -10.627 17.776 1.097 1.00 89.38 152 ASP A CA 1
ATOM 1242 C C . ASP A 1 152 ? -11.953 17.024 1.239 1.00 89.38 152 ASP A C 1
ATOM 1244 O O . ASP A 1 152 ? -12.065 16.082 2.018 1.00 89.38 152 ASP A O 1
ATOM 1248 N N . LEU A 1 153 ? -12.945 17.369 0.412 1.00 91.62 153 LEU A N 1
ATOM 1249 C CA . LEU A 1 153 ? -14.235 16.683 0.404 1.00 91.62 153 LEU A CA 1
ATOM 1250 C C . LEU A 1 153 ? -14.118 15.214 -0.033 1.00 91.62 153 LEU A C 1
ATOM 1252 O O . LEU A 1 153 ? -14.798 14.356 0.528 1.00 91.62 153 LEU A O 1
ATOM 1256 N N . GLU A 1 154 ? -13.307 14.916 -1.052 1.00 93.44 154 GLU A N 1
ATOM 1257 C CA . GLU A 1 154 ? -13.062 13.532 -1.483 1.00 93.44 154 GLU A CA 1
ATOM 1258 C C . GLU A 1 154 ? -12.264 12.758 -0.439 1.00 93.44 154 GLU A C 1
ATOM 1260 O O . GLU A 1 154 ? -12.542 11.586 -0.210 1.00 93.44 154 GLU A O 1
ATOM 1265 N N . PHE A 1 155 ? -11.310 13.420 0.212 1.00 94.06 155 PHE A N 1
ATOM 1266 C CA . PHE A 1 155 ? -10.473 12.832 1.243 1.00 94.06 155 PHE A CA 1
ATOM 1267 C C . PHE A 1 155 ? -11.288 12.399 2.460 1.00 94.06 155 PHE A C 1
ATOM 1269 O O . PHE A 1 155 ? -11.203 11.240 2.853 1.00 94.06 155 PHE A O 1
ATOM 1276 N N . ILE A 1 156 ? -12.140 13.279 2.996 1.00 94.50 156 ILE A N 1
ATOM 1277 C CA . ILE A 1 156 ? -13.029 12.940 4.117 1.00 94.50 156 ILE A CA 1
ATOM 1278 C C . ILE A 1 156 ? -13.957 11.777 3.754 1.00 94.50 156 ILE A C 1
ATOM 1280 O O . ILE A 1 156 ? -14.015 10.790 4.480 1.00 94.50 156 ILE A O 1
ATOM 1284 N N . LYS A 1 157 ? -14.604 11.828 2.581 1.00 95.69 157 LYS A N 1
ATOM 1285 C CA . LYS A 1 157 ? -15.459 10.722 2.117 1.00 95.69 157 LYS A CA 1
ATOM 1286 C C . LYS A 1 157 ? -14.692 9.410 1.983 1.00 95.69 157 LYS A C 1
ATOM 1288 O O . LYS A 1 157 ? -15.243 8.349 2.254 1.00 95.69 157 LYS A O 1
ATOM 1293 N N . LEU A 1 158 ? -13.443 9.465 1.523 1.00 96.25 158 LEU A N 1
ATOM 1294 C CA . LEU A 1 158 ? -12.607 8.280 1.401 1.00 96.25 158 LEU A CA 1
ATOM 1295 C C . LEU A 1 158 ? -12.234 7.715 2.777 1.00 96.25 158 LEU A C 1
ATOM 1297 O O . LEU A 1 158 ? -12.211 6.496 2.914 1.00 96.25 158 LEU A O 1
ATOM 1301 N N . LEU A 1 159 ? -11.989 8.557 3.787 1.00 96.69 159 LEU A N 1
ATOM 1302 C CA . LEU A 1 159 ? -11.763 8.104 5.164 1.00 96.69 159 LEU A CA 1
ATOM 1303 C C . LEU A 1 159 ? -12.987 7.376 5.729 1.00 96.69 159 LEU A C 1
ATOM 1305 O O . LEU A 1 159 ? -12.822 6.282 6.266 1.00 96.69 159 LEU A O 1
ATOM 1309 N N . ASP A 1 160 ? -14.193 7.919 5.536 1.00 96.69 160 ASP A N 1
ATOM 1310 C CA . ASP A 1 160 ? -15.442 7.254 5.940 1.00 96.69 160 ASP A CA 1
ATOM 1311 C C . ASP A 1 160 ? -15.572 5.875 5.271 1.00 96.69 160 ASP A C 1
ATOM 1313 O O . ASP A 1 160 ? -15.775 4.860 5.936 1.00 96.69 160 ASP A O 1
ATOM 1317 N N . VAL A 1 161 ? -15.346 5.813 3.952 1.00 97.31 161 VAL A N 1
ATOM 1318 C CA . VAL A 1 161 ? -15.384 4.554 3.189 1.00 97.31 161 VAL A CA 1
ATOM 1319 C C . VAL A 1 161 ? -14.315 3.564 3.661 1.00 97.31 161 VAL A C 1
ATOM 1321 O O . VAL A 1 161 ? -14.562 2.358 3.663 1.00 97.31 161 VAL A O 1
ATOM 1324 N N . ILE A 1 162 ? -13.125 4.033 4.046 1.00 97.44 162 ILE A N 1
ATOM 1325 C CA . ILE A 1 162 ? -12.070 3.171 4.590 1.00 97.44 162 ILE A CA 1
ATOM 1326 C C . ILE A 1 162 ? -12.516 2.575 5.925 1.00 97.44 162 ILE A C 1
ATOM 1328 O O . ILE A 1 162 ? -12.415 1.359 6.077 1.00 97.44 162 ILE A O 1
ATOM 1332 N N . ILE A 1 163 ? -13.025 3.387 6.857 1.00 97.25 163 ILE A N 1
ATOM 1333 C CA . ILE A 1 163 ? -13.527 2.905 8.154 1.00 97.25 163 ILE A CA 1
ATOM 1334 C C . ILE A 1 163 ? -14.605 1.837 7.944 1.00 97.25 163 ILE A C 1
ATOM 1336 O O . ILE A 1 163 ? -14.464 0.719 8.446 1.00 97.25 163 ILE A O 1
ATOM 1340 N N . A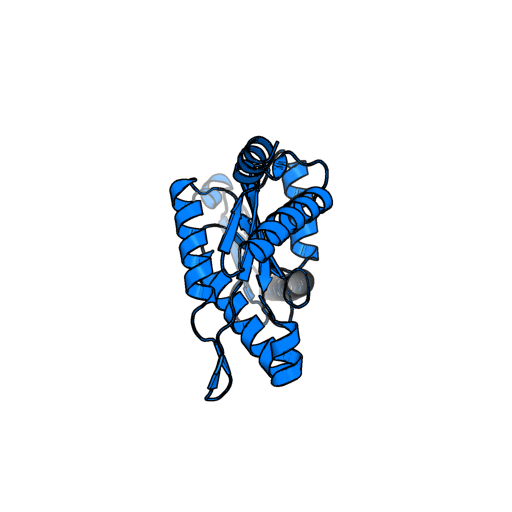SP A 1 164 ? -15.614 2.136 7.124 1.00 96.88 164 ASP A N 1
ATOM 1341 C CA . ASP A 1 164 ? -16.715 1.213 6.844 1.00 96.88 164 ASP A CA 1
ATOM 1342 C C . ASP A 1 164 ? -16.223 -0.081 6.177 1.00 96.88 164 ASP A C 1
ATOM 1344 O O . ASP A 1 164 ? -16.586 -1.181 6.593 1.00 96.88 164 ASP A O 1
ATOM 1348 N N . SER A 1 165 ? -15.347 0.024 5.171 1.00 96.75 165 SER A N 1
ATOM 1349 C CA . SER A 1 165 ? -14.820 -1.140 4.447 1.00 96.75 165 SER A CA 1
ATOM 1350 C C . SER A 1 165 ? -13.933 -2.026 5.316 1.00 96.75 165 SER A C 1
ATOM 1352 O O . SER A 1 165 ? -13.876 -3.244 5.115 1.00 96.75 165 SER A O 1
ATOM 1354 N N . MET A 1 166 ? -13.210 -1.451 6.275 1.00 95.25 166 MET A N 1
ATOM 1355 C CA . MET A 1 166 ? -12.435 -2.258 7.207 1.00 95.25 166 MET A CA 1
ATOM 1356 C C . MET A 1 166 ? -13.325 -2.967 8.227 1.00 95.25 166 MET A C 1
ATOM 1358 O O . MET A 1 166 ? -13.030 -4.109 8.559 1.00 95.25 166 MET A O 1
ATOM 1362 N N . ALA A 1 167 ? -14.431 -2.346 8.644 1.00 95.62 167 ALA A N 1
ATOM 1363 C CA . ALA A 1 167 ? -15.418 -2.961 9.529 1.00 95.62 167 ALA A CA 1
ATOM 1364 C C . ALA A 1 167 ? -16.232 -4.090 8.860 1.00 95.62 167 ALA A C 1
ATOM 1366 O O . ALA A 1 167 ? -16.950 -4.825 9.541 1.00 95.62 167 ALA A O 1
ATOM 1367 N N . GLU A 1 168 ? -16.136 -4.269 7.538 1.00 96.12 168 GLU A N 1
ATOM 1368 C CA . GLU A 1 168 ? -16.732 -5.426 6.869 1.00 96.12 168 GLU A CA 1
ATOM 1369 C C . GLU A 1 168 ? -16.060 -6.742 7.308 1.00 96.12 168 GLU A C 1
ATOM 1371 O O . GLU A 1 168 ? -14.829 -6.812 7.397 1.00 96.12 168 GLU A O 1
ATOM 1376 N N . PRO A 1 169 ? -16.813 -7.844 7.484 1.00 95.25 169 PRO A N 1
ATOM 1377 C CA . PRO A 1 169 ? -16.243 -9.107 7.939 1.00 95.25 169 PRO A CA 1
ATOM 1378 C C . PRO A 1 169 ? -15.103 -9.626 7.053 1.00 95.25 169 PRO A C 1
ATOM 1380 O O . PRO A 1 169 ? -15.223 -9.692 5.828 1.00 95.25 169 PRO A O 1
ATOM 1383 N N . HIS A 1 170 ? -14.001 -10.033 7.673 1.00 93.81 170 HIS A N 1
ATOM 1384 C CA . HIS A 1 170 ? -12.912 -10.775 7.051 1.00 93.81 170 HIS A CA 1
ATOM 1385 C C . HIS A 1 170 ? -13.252 -12.264 7.065 1.00 93.81 170 HIS A C 1
ATOM 1387 O O . HIS A 1 170 ? -13.562 -12.831 8.114 1.00 93.81 170 HIS A O 1
ATOM 1393 N N . LEU A 1 171 ? -13.203 -12.907 5.899 1.00 91.62 171 LEU A N 1
ATOM 1394 C CA . LEU A 1 171 ? -13.510 -14.331 5.786 1.00 91.62 171 LEU A CA 1
ATOM 1395 C C . LEU A 1 171 ? -12.249 -15.143 6.061 1.00 91.62 171 LEU A C 1
ATOM 1397 O O . LEU A 1 171 ? -11.287 -15.074 5.294 1.00 91.62 171 LEU A O 1
ATOM 1401 N N . VAL A 1 172 ? -12.260 -15.907 7.148 1.00 88.56 172 VAL A N 1
ATOM 1402 C CA . VAL A 1 172 ? -11.162 -16.792 7.545 1.00 88.56 172 VAL A CA 1
ATOM 1403 C C . VAL A 1 172 ? -11.724 -18.208 7.627 1.00 88.56 172 VAL A C 1
ATOM 1405 O O . VAL A 1 172 ? -12.487 -18.554 8.529 1.00 88.56 172 VAL A O 1
ATOM 1408 N N . GLY A 1 173 ? -11.416 -19.028 6.622 1.00 84.31 173 GLY A N 1
ATOM 1409 C CA . GLY A 1 173 ? -12.104 -20.305 6.429 1.00 84.31 173 GLY A CA 1
ATOM 1410 C C . GLY A 1 173 ? -13.607 -20.097 6.204 1.00 84.31 173 GLY A C 1
ATOM 1411 O O . GLY A 1 173 ? -14.000 -19.492 5.209 1.00 84.31 173 GLY A O 1
ATOM 1412 N N . ASN A 1 174 ? -14.433 -20.591 7.131 1.00 82.00 174 ASN A N 1
ATOM 1413 C CA . ASN A 1 174 ? -15.894 -20.449 7.094 1.00 82.00 174 ASN A CA 1
ATOM 1414 C C . ASN A 1 174 ? -16.442 -19.452 8.131 1.00 82.00 174 ASN A C 1
ATOM 1416 O O . ASN A 1 174 ? -17.659 -19.279 8.205 1.00 82.00 174 ASN A O 1
ATOM 1420 N N . GLU A 1 175 ? -15.585 -18.817 8.935 1.00 85.88 175 GLU A N 1
ATOM 1421 C CA . GLU A 1 175 ? -16.023 -17.903 9.990 1.00 85.88 175 GLU A CA 1
ATOM 1422 C C . GLU A 1 175 ? -15.767 -16.437 9.599 1.00 85.88 175 GLU A C 1
ATOM 1424 O O . GLU A 1 175 ? -14.647 -16.081 9.217 1.00 85.88 175 GLU A O 1
ATOM 1429 N N . PRO A 1 176 ? -16.794 -15.570 9.666 1.00 92.69 176 PRO A N 1
ATOM 1430 C CA . PRO A 1 176 ? -16.614 -14.136 9.504 1.00 92.69 176 PRO A CA 1
ATOM 1431 C C . PRO A 1 176 ? -16.058 -13.522 10.796 1.00 92.69 176 PRO A C 1
ATOM 1433 O O . PRO A 1 176 ? -16.700 -13.583 11.844 1.00 92.69 176 PRO A O 1
ATOM 1436 N N . LEU A 1 177 ? -14.897 -12.872 10.711 1.00 94.12 177 LEU A N 1
ATOM 1437 C CA . LEU A 1 177 ? -14.305 -12.106 11.811 1.00 94.12 177 LEU A CA 1
ATOM 1438 C C . LEU A 1 177 ? -14.365 -10.614 11.502 1.00 94.12 177 LEU A C 1
ATOM 1440 O O . LEU A 1 177 ? -13.965 -10.180 10.427 1.00 94.12 177 LEU A O 1
ATOM 1444 N N . THR A 1 178 ? -14.858 -9.820 12.446 1.00 93.94 178 THR A N 1
ATOM 1445 C CA . THR A 1 178 ? -14.932 -8.362 12.293 1.00 93.94 178 THR A CA 1
ATOM 1446 C C . THR A 1 178 ? -13.846 -7.709 13.130 1.00 93.94 178 THR A C 1
ATOM 1448 O O . THR A 1 178 ? -13.773 -7.942 14.337 1.00 93.94 178 THR A O 1
ATOM 1451 N N . LEU A 1 179 ? -13.011 -6.905 12.480 1.00 93.94 179 LEU A N 1
ATOM 1452 C CA . LEU A 1 179 ? -12.050 -6.017 13.118 1.00 93.94 179 LEU A CA 1
ATOM 1453 C C . LEU A 1 179 ? -12.274 -4.612 12.574 1.00 93.94 179 LEU A C 1
ATOM 1455 O O . LEU A 1 179 ? -12.865 -4.434 11.515 1.00 93.94 179 LEU A O 1
ATOM 1459 N N . THR A 1 180 ? -11.800 -3.619 13.307 1.00 95.69 180 THR A N 1
ATOM 1460 C CA . THR A 1 180 ? -11.893 -2.214 12.915 1.00 95.69 180 THR A CA 1
ATOM 1461 C C . THR A 1 180 ? -10.510 -1.585 12.926 1.00 95.69 180 THR A C 1
ATOM 1463 O O . THR A 1 180 ? -9.553 -2.189 13.417 1.00 95.69 180 THR A O 1
ATOM 1466 N N . PHE A 1 181 ? -10.398 -0.378 12.383 1.00 95.69 181 PHE A N 1
ATOM 1467 C CA . PHE A 1 181 ? -9.188 0.428 12.497 1.00 95.69 181 PHE A CA 1
ATOM 1468 C C . PHE A 1 181 ? -9.465 1.713 13.257 1.00 95.69 181 PHE A C 1
ATOM 1470 O O . PHE A 1 181 ? -10.531 2.320 13.131 1.00 95.69 181 PHE A O 1
ATOM 1477 N N . SER A 1 182 ? -8.433 2.172 13.950 1.00 97.38 182 SER A N 1
ATOM 1478 C CA . SER A 1 182 ? -8.322 3.562 14.366 1.00 97.38 182 SER A CA 1
ATOM 1479 C C . SER A 1 182 ? -7.318 4.272 13.462 1.00 97.38 182 SER A C 1
ATOM 1481 O O . SER A 1 182 ? -6.278 3.701 13.132 1.00 97.38 182 SER A O 1
ATOM 1483 N N . ILE A 1 183 ? -7.628 5.507 13.057 1.00 97.81 183 ILE A N 1
ATOM 1484 C CA . ILE A 1 183 ? -6.815 6.262 12.096 1.00 97.81 183 ILE A CA 1
ATOM 1485 C C . ILE A 1 183 ? -6.416 7.623 12.673 1.00 97.81 183 ILE A C 1
ATOM 1487 O O . ILE A 1 183 ? -7.264 8.402 13.104 1.00 97.81 183 ILE A O 1
ATOM 1491 N N . GLY A 1 184 ? -5.125 7.934 12.645 1.00 97.62 184 GLY A N 1
ATOM 1492 C CA . GLY A 1 184 ? -4.603 9.275 12.889 1.00 97.62 184 GLY A CA 1
ATOM 1493 C C . GLY A 1 184 ? -4.182 9.930 11.585 1.00 97.62 184 GLY A C 1
ATOM 1494 O O . GLY A 1 184 ? -3.425 9.347 10.810 1.00 97.62 184 GLY A O 1
ATOM 1495 N N . VAL A 1 185 ? -4.682 11.129 11.318 1.00 96.38 185 VAL A N 1
ATOM 1496 C CA . VAL A 1 185 ? -4.427 11.848 10.070 1.00 96.38 185 VAL A CA 1
ATOM 1497 C C . VAL A 1 185 ? -3.608 13.096 10.355 1.00 96.38 185 VAL A C 1
ATOM 1499 O O . VAL A 1 185 ? -3.990 13.904 11.196 1.00 96.38 185 VAL A O 1
ATOM 1502 N N . VAL A 1 186 ? -2.513 13.252 9.613 1.00 93.69 186 VAL A N 1
ATOM 1503 C CA . VAL A 1 186 ? -1.695 14.467 9.595 1.00 93.69 186 VAL A CA 1
ATOM 1504 C C . VAL A 1 186 ? -1.818 15.132 8.233 1.00 93.69 186 VAL A C 1
ATOM 1506 O O . VAL A 1 186 ? -1.525 14.522 7.191 1.00 93.69 186 VAL A O 1
ATOM 1509 N N . ARG A 1 187 ? -2.276 16.382 8.238 1.00 90.31 187 ARG A N 1
ATOM 1510 C CA . ARG A 1 187 ? -2.389 17.231 7.051 1.00 90.31 187 ARG A CA 1
ATOM 1511 C C . ARG A 1 187 ? -1.081 17.980 6.831 1.00 90.31 187 ARG A C 1
ATOM 1513 O O . ARG A 1 187 ? -0.296 18.196 7.745 1.00 90.31 187 ARG A O 1
ATOM 1520 N N . ASN A 1 188 ? -0.822 18.362 5.582 1.00 82.69 188 ASN A N 1
ATOM 1521 C CA . ASN A 1 188 ? 0.367 19.136 5.214 1.00 82.69 188 ASN A CA 1
ATOM 1522 C C . ASN A 1 188 ? 1.683 18.498 5.693 1.00 82.69 188 ASN A C 1
ATOM 1524 O O . ASN A 1 188 ? 2.614 19.205 6.055 1.00 82.69 188 ASN A O 1
ATOM 1528 N N . ALA A 1 189 ? 1.785 17.167 5.643 1.00 78.62 189 ALA A N 1
ATOM 1529 C CA . ALA A 1 189 ? 2.931 16.397 6.136 1.00 78.62 189 ALA A CA 1
ATOM 1530 C C . ALA A 1 189 ? 4.303 16.842 5.579 1.00 78.62 189 ALA A C 1
ATOM 1532 O O . ALA A 1 189 ? 5.338 16.510 6.151 1.00 78.62 189 ALA A O 1
ATOM 1533 N N . GLY A 1 190 ? 4.332 17.588 4.469 1.00 72.88 190 GLY A N 1
ATOM 1534 C CA . GLY A 1 190 ? 5.546 18.219 3.946 1.00 72.88 190 GLY A CA 1
ATOM 1535 C C . GLY A 1 190 ? 6.121 19.356 4.805 1.00 72.88 190 GLY A C 1
ATOM 1536 O O . GLY A 1 190 ? 7.247 19.766 4.545 1.00 72.88 190 GLY A O 1
ATOM 1537 N N . SER A 1 191 ? 5.391 19.868 5.802 1.00 78.56 191 SER A N 1
ATOM 1538 C CA . SER A 1 191 ? 5.870 20.918 6.715 1.00 78.56 191 SER A CA 1
ATOM 1539 C C . SER A 1 191 ? 6.831 20.410 7.797 1.00 78.56 191 SER A C 1
ATOM 1541 O O . SER A 1 191 ? 7.478 21.222 8.454 1.00 78.56 191 SER A O 1
ATOM 1543 N N . TYR A 1 192 ? 6.927 19.093 7.985 1.00 81.62 192 TYR A N 1
ATOM 1544 C CA . TYR A 1 192 ? 7.762 18.471 9.010 1.00 81.62 192 TYR A CA 1
ATOM 1545 C C . TYR A 1 192 ? 9.202 18.266 8.530 1.00 81.62 192 TYR A C 1
ATOM 1547 O O . TYR A 1 192 ? 9.457 17.964 7.358 1.00 81.62 192 TYR A O 1
ATOM 1555 N N . ASP A 1 193 ? 10.155 18.362 9.460 1.00 79.44 193 ASP A N 1
ATOM 1556 C CA . ASP A 1 193 ? 11.580 18.247 9.156 1.00 79.44 193 ASP A CA 1
ATOM 1557 C C . ASP A 1 193 ? 11.995 16.801 8.917 1.00 79.44 193 ASP A C 1
ATOM 1559 O O . ASP A 1 193 ? 12.901 16.541 8.120 1.00 79.44 193 ASP A O 1
ATOM 1563 N N . THR A 1 194 ? 11.355 15.840 9.580 1.00 83.50 194 THR A N 1
ATOM 1564 C CA . THR A 1 194 ? 11.648 14.421 9.381 1.00 83.50 194 THR A CA 1
ATOM 1565 C C . THR A 1 194 ? 10.392 13.584 9.219 1.00 83.50 194 THR A C 1
ATOM 1567 O O . THR A 1 194 ? 9.330 13.867 9.762 1.00 83.50 194 THR A O 1
ATOM 1570 N N . PHE A 1 195 ? 10.528 12.478 8.489 1.00 84.19 195 PHE A N 1
ATOM 1571 C CA . PHE A 1 195 ? 9.434 11.526 8.342 1.00 84.19 195 PHE A CA 1
ATOM 1572 C C . PHE A 1 195 ? 9.014 10.911 9.688 1.00 84.19 195 PHE A C 1
ATOM 1574 O O . PHE A 1 195 ? 7.837 10.651 9.927 1.00 84.19 195 PHE A O 1
ATOM 1581 N N . GLN A 1 196 ? 9.980 10.720 10.587 1.00 88.56 196 GLN A N 1
ATOM 1582 C CA . GLN A 1 196 ? 9.728 10.189 11.920 1.00 88.56 196 GLN A CA 1
ATOM 1583 C C . GLN A 1 196 ? 8.852 11.131 12.759 1.00 88.56 196 GLN A C 1
ATOM 1585 O O . GLN A 1 196 ? 8.021 10.648 13.527 1.00 88.56 196 GLN A O 1
ATOM 1590 N N . GLU A 1 197 ? 8.994 12.451 12.605 1.00 89.94 197 GLU A N 1
ATOM 1591 C CA . GLU A 1 197 ? 8.111 13.424 13.262 1.00 89.94 197 GLU A CA 1
ATOM 1592 C C . GLU A 1 197 ? 6.672 13.293 12.769 1.00 89.94 197 GLU A C 1
ATOM 1594 O O . GLU A 1 197 ? 5.761 13.237 13.593 1.00 89.94 197 GLU A O 1
ATOM 1599 N N . VAL A 1 198 ? 6.467 13.156 11.453 1.00 90.06 198 VAL A N 1
ATOM 1600 C CA . VAL A 1 198 ? 5.122 12.966 10.888 1.00 90.06 198 VAL A CA 1
ATOM 1601 C C . VAL A 1 198 ? 4.473 11.699 11.435 1.00 90.06 198 VAL A C 1
ATOM 1603 O O . VAL A 1 198 ? 3.315 11.730 11.843 1.00 90.06 198 VAL A O 1
ATOM 1606 N N . LEU A 1 199 ? 5.215 10.587 11.472 1.00 91.75 199 LEU A N 1
ATOM 1607 C CA . LEU A 1 199 ? 4.709 9.334 12.033 1.00 91.75 199 LEU A CA 1
ATOM 1608 C C . LEU A 1 199 ? 4.369 9.462 13.515 1.00 91.75 199 LEU A C 1
ATOM 1610 O O . LEU A 1 199 ? 3.317 8.996 13.934 1.00 91.75 199 LEU A O 1
ATOM 1614 N N . THR A 1 200 ? 5.238 10.110 14.292 1.00 93.31 200 THR A N 1
ATOM 1615 C CA . THR A 1 200 ? 5.022 10.319 15.730 1.00 93.31 200 THR A CA 1
ATOM 1616 C C . THR A 1 200 ? 3.776 11.169 15.975 1.00 93.31 200 THR A C 1
ATOM 1618 O O . THR A 1 200 ? 2.971 10.852 16.850 1.00 93.31 200 THR A O 1
ATOM 1621 N N . GLN A 1 201 ? 3.576 12.221 15.176 1.00 93.94 201 GLN A N 1
ATOM 1622 C CA . GLN A 1 201 ? 2.369 13.033 15.256 1.00 93.94 201 GLN A CA 1
ATOM 1623 C C . GLN A 1 201 ? 1.130 12.221 14.871 1.00 93.94 201 GLN A C 1
ATOM 1625 O O . GLN A 1 201 ? 0.140 12.238 15.596 1.00 93.94 201 GLN A O 1
ATOM 1630 N N . ALA A 1 202 ? 1.180 11.482 13.762 1.00 94.69 202 ALA A N 1
ATOM 1631 C CA . ALA A 1 202 ? 0.045 10.696 13.297 1.00 94.69 202 ALA A CA 1
ATOM 1632 C C . ALA A 1 202 ? -0.338 9.585 14.290 1.00 94.69 202 ALA A C 1
ATOM 1634 O O . ALA A 1 202 ? -1.526 9.364 14.514 1.00 94.69 202 ALA A O 1
ATOM 1635 N N . ASP A 1 203 ? 0.636 8.948 14.945 1.00 94.88 203 ASP A N 1
ATOM 1636 C CA . ASP A 1 203 ? 0.391 7.988 16.028 1.00 94.88 203 ASP A CA 1
ATOM 1637 C C . ASP A 1 203 ? -0.273 8.654 17.248 1.00 94.88 203 ASP A C 1
ATOM 1639 O O . ASP A 1 203 ? -1.269 8.153 17.773 1.00 94.88 203 ASP A O 1
ATOM 1643 N N . SER A 1 204 ? 0.186 9.846 17.648 1.00 95.12 204 SER A N 1
ATOM 1644 C CA . SER A 1 204 ? -0.451 10.626 18.721 1.00 95.12 204 SER A CA 1
ATOM 1645 C C . SER A 1 204 ? -1.920 10.949 18.404 1.00 95.12 204 SER A C 1
ATOM 1647 O O . SER A 1 204 ? -2.811 10.727 19.232 1.00 95.12 204 SER A O 1
ATOM 1649 N N . VAL A 1 205 ? -2.198 11.386 17.172 1.00 96.12 205 VAL A N 1
ATOM 1650 C CA . VAL A 1 205 ? -3.558 11.661 16.683 1.00 96.12 205 VAL A CA 1
ATOM 1651 C C . VAL A 1 205 ? -4.401 10.376 16.663 1.00 96.12 205 VAL A C 1
ATOM 1653 O O . VAL A 1 205 ? -5.547 10.362 17.121 1.00 96.12 205 VAL A O 1
ATOM 1656 N N . MET A 1 206 ? -3.830 9.256 16.215 1.00 96.31 206 MET A N 1
ATOM 1657 C CA . MET A 1 206 ? -4.487 7.945 16.225 1.00 96.31 206 MET A CA 1
ATOM 1658 C C . MET A 1 206 ? -4.806 7.475 17.651 1.00 96.31 206 MET A C 1
ATOM 1660 O O . MET A 1 206 ? -5.857 6.879 17.900 1.00 96.31 206 MET A O 1
ATOM 1664 N N . ALA A 1 207 ? -3.939 7.757 18.624 1.00 94.88 207 ALA A N 1
ATOM 1665 C CA . ALA A 1 207 ? -4.201 7.432 20.021 1.00 94.88 207 ALA A CA 1
ATOM 1666 C C . ALA A 1 207 ? -5.444 8.169 20.552 1.00 94.88 207 ALA A C 1
ATOM 1668 O O . ALA A 1 207 ? -6.188 7.610 21.366 1.00 94.88 207 ALA A O 1
ATOM 1669 N N . VAL A 1 208 ? -5.724 9.386 20.068 1.00 95.44 208 VAL A N 1
ATOM 1670 C CA . VAL A 1 208 ? -6.985 10.092 20.348 1.00 95.44 208 VAL A CA 1
ATOM 1671 C C . VAL A 1 208 ? -8.171 9.352 19.724 1.00 95.44 208 VAL A C 1
ATOM 1673 O O . VAL A 1 208 ? -9.161 9.124 20.423 1.00 95.44 208 VAL A O 1
ATOM 1676 N N . ALA A 1 209 ? -8.063 8.897 18.471 1.00 94.75 209 ALA A N 1
ATOM 1677 C CA . ALA A 1 209 ? -9.091 8.081 17.810 1.00 94.75 209 ALA A CA 1
ATOM 1678 C C . ALA A 1 209 ? -9.433 6.817 18.625 1.00 94.75 209 ALA A C 1
ATOM 1680 O O . ALA A 1 209 ? -10.601 6.546 18.934 1.00 94.75 209 ALA A O 1
ATOM 1681 N N . LYS A 1 210 ? -8.400 6.106 19.101 1.00 94.50 210 LYS A N 1
ATOM 1682 C CA . LYS A 1 210 ? -8.548 4.927 19.972 1.00 94.50 210 LYS A CA 1
ATOM 1683 C C . LYS A 1 210 ? -9.263 5.261 21.283 1.00 94.50 210 LYS A C 1
ATOM 1685 O O . LYS A 1 210 ? -10.139 4.512 21.716 1.00 94.50 210 LYS A O 1
ATOM 1690 N N . LYS A 1 211 ? -8.931 6.393 21.915 1.00 94.56 211 LYS A N 1
ATOM 1691 C CA . LYS A 1 211 ? -9.582 6.857 23.157 1.00 94.56 211 LYS A CA 1
ATOM 1692 C C . LYS A 1 211 ? -11.037 7.285 22.946 1.00 94.56 211 LYS A C 1
ATOM 1694 O O . LYS A 1 211 ? -11.837 7.133 23.865 1.00 94.56 211 LYS A O 1
ATOM 1699 N N . ARG A 1 212 ? -11.397 7.767 21.751 1.00 92.69 212 ARG A N 1
ATOM 1700 C CA . ARG A 1 212 ? -12.772 8.157 21.375 1.00 92.69 212 ARG A CA 1
ATOM 1701 C C . ARG A 1 212 ? -13.706 6.976 21.089 1.00 92.69 212 ARG A C 1
ATOM 1703 O O . ARG A 1 212 ? -14.845 7.190 20.694 1.00 92.69 212 ARG A O 1
ATOM 1710 N N . GLY A 1 213 ? -13.255 5.746 21.328 1.00 92.69 213 GLY A N 1
ATOM 1711 C CA . GLY A 1 213 ? -14.079 4.547 21.183 1.00 92.69 213 GLY A CA 1
ATOM 1712 C C . GLY A 1 213 ? -13.705 3.658 20.004 1.00 92.69 213 GLY A C 1
ATOM 1713 O O . GLY A 1 213 ? -14.444 2.710 19.755 1.00 92.69 213 GLY A O 1
ATOM 1714 N N . LYS A 1 214 ? -12.553 3.907 19.354 1.00 95.06 214 LYS A N 1
ATOM 1715 C CA . LYS A 1 214 ? -12.033 3.112 18.226 1.00 95.06 214 LYS A CA 1
ATOM 1716 C C . LYS A 1 214 ? -12.939 3.172 16.989 1.00 95.06 214 LYS A C 1
ATOM 1718 O O . LYS A 1 214 ? -13.898 3.946 16.991 1.00 95.06 214 LYS A O 1
ATOM 1723 N N . ASN A 1 215 ? -12.616 2.421 15.931 1.00 96.62 215 ASN A N 1
ATOM 1724 C CA . ASN A 1 215 ? -13.379 2.400 14.674 1.00 96.62 215 ASN A CA 1
ATOM 1725 C C . ASN A 1 215 ? -13.708 3.806 14.130 1.00 96.62 215 ASN A C 1
ATOM 1727 O O . ASN A 1 215 ? -14.849 4.109 13.784 1.00 96.62 215 ASN A O 1
ATOM 1731 N N . ASN A 1 216 ? -12.729 4.707 14.170 1.00 97.06 216 ASN A N 1
ATOM 1732 C CA . ASN A 1 216 ? -12.888 6.089 13.733 1.00 97.06 216 ASN A CA 1
ATOM 1733 C C . ASN A 1 216 ? -11.542 6.677 13.305 1.00 97.06 216 ASN A C 1
ATOM 1735 O O . ASN A 1 216 ? -10.491 6.044 13.445 1.00 97.06 216 ASN A O 1
ATOM 1739 N N . TYR A 1 217 ? -11.583 7.908 12.808 1.00 97.06 217 TYR A N 1
ATOM 1740 C CA . TYR A 1 217 ? -10.396 8.690 12.514 1.00 97.06 217 TYR A CA 1
ATOM 1741 C C . TYR A 1 217 ? -10.399 10.024 13.269 1.00 97.06 217 TYR A C 1
ATOM 1743 O O . TYR A 1 217 ? -11.450 10.577 13.600 1.00 97.06 217 TYR A O 1
ATOM 1751 N N . VAL A 1 218 ? -9.206 10.567 13.506 1.00 96.50 218 VAL A N 1
ATOM 1752 C CA . VAL A 1 218 ? -8.998 11.941 13.985 1.00 96.5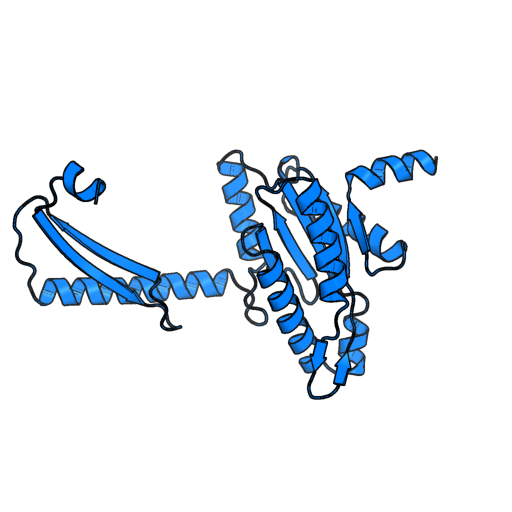0 218 VAL A CA 1
ATOM 1753 C C . VAL A 1 218 ? -8.009 12.634 13.053 1.00 96.50 218 VAL A C 1
ATOM 1755 O O . VAL A 1 218 ? -7.070 12.007 12.567 1.00 96.50 218 VAL A O 1
ATOM 1758 N N . ILE A 1 219 ? -8.248 13.916 12.785 1.00 94.81 219 ILE A N 1
ATOM 1759 C CA . ILE A 1 219 ? -7.372 14.781 11.991 1.00 94.81 219 ILE A CA 1
ATOM 1760 C C . ILE A 1 219 ? -6.691 15.760 12.945 1.00 94.81 219 ILE A C 1
ATOM 1762 O O . ILE A 1 219 ? -7.350 16.295 13.836 1.00 94.81 219 ILE A O 1
ATOM 1766 N N . ASP A 1 220 ? -5.388 15.958 12.772 1.00 89.38 220 ASP A N 1
ATOM 1767 C CA . ASP A 1 220 ? -4.548 16.877 13.547 1.00 89.38 220 ASP A CA 1
ATOM 1768 C C . ASP A 1 220 ? -5.130 18.293 13.673 1.00 89.38 220 ASP A C 1
ATOM 1770 O O . ASP A 1 220 ? -5.196 18.811 14.782 1.00 89.38 220 ASP A O 1
ATOM 1774 N N . GLU A 1 221 ? -5.660 18.872 12.594 1.00 72.56 221 GLU A N 1
ATOM 1775 C CA . GLU A 1 221 ? -6.315 20.195 12.617 1.00 72.56 221 GLU A CA 1
ATOM 1776 C C . GLU A 1 221 ? -7.500 20.270 13.608 1.00 72.56 221 GLU A C 1
ATOM 1778 O O . GLU A 1 221 ? -7.803 21.329 14.148 1.00 72.56 221 GLU A O 1
ATOM 1783 N N . VAL A 1 222 ? -8.162 19.140 13.892 1.00 61.94 222 VAL A N 1
ATOM 1784 C CA . VAL A 1 222 ? -9.296 19.056 14.834 1.00 61.94 222 VAL A CA 1
ATOM 1785 C C . VAL A 1 222 ? -8.819 18.833 16.277 1.00 61.94 222 VAL A C 1
ATOM 1787 O O . VAL A 1 222 ? -9.595 19.009 17.216 1.00 61.94 222 VAL A O 1
ATOM 1790 N N . MET A 1 223 ? -7.562 18.426 16.499 1.00 60.47 223 MET A N 1
ATOM 1791 C CA . MET A 1 223 ? -7.013 18.317 17.857 1.00 60.47 223 MET A CA 1
ATOM 1792 C C . MET A 1 223 ? -6.808 19.688 18.499 1.00 60.47 223 MET A C 1
ATOM 1794 O O . MET A 1 223 ? -7.149 19.834 19.673 1.00 60.47 223 MET A O 1
ATOM 1798 N N . ASP A 1 224 ? -6.348 20.679 17.733 1.00 56.06 224 ASP A N 1
ATOM 1799 C CA . ASP A 1 224 ? -6.103 22.032 18.247 1.00 56.06 224 ASP A CA 1
ATOM 1800 C C . ASP A 1 224 ? -7.394 22.671 18.805 1.00 56.06 224 ASP A C 1
ATOM 1802 O O . ASP A 1 224 ? -7.380 23.261 19.883 1.00 56.06 224 ASP A O 1
ATOM 1806 N N . GLU A 1 225 ? -8.548 22.452 18.161 1.00 51.69 225 GLU A N 1
ATOM 1807 C CA . GLU A 1 225 ? -9.849 22.952 18.646 1.00 51.69 225 GLU A CA 1
ATOM 1808 C C . GLU A 1 225 ? -10.352 22.236 19.917 1.00 51.69 225 GLU A C 1
ATOM 1810 O O . GLU A 1 225 ? -11.098 22.808 20.716 1.00 51.69 225 GLU A O 1
ATOM 1815 N N . VAL A 1 226 ? -9.973 20.969 20.125 1.00 52.12 226 VAL A N 1
ATOM 1816 C CA . VAL A 1 226 ? -10.426 20.176 21.281 1.00 52.12 226 VAL A CA 1
ATOM 1817 C C . VAL A 1 226 ? -9.574 20.449 22.519 1.00 52.12 226 VAL A C 1
ATOM 1819 O O . VAL A 1 226 ? -10.121 20.470 23.623 1.00 52.12 226 VAL A O 1
ATOM 1822 N N . ASP A 1 227 ? -8.276 20.708 22.351 1.00 49.22 227 ASP A N 1
ATOM 1823 C CA . ASP A 1 227 ? -7.407 21.129 23.455 1.00 49.22 227 ASP A CA 1
ATOM 1824 C C . ASP A 1 227 ? -7.724 22.563 23.924 1.00 49.22 227 ASP A C 1
ATOM 1826 O O . ASP A 1 227 ? -7.662 22.823 25.131 1.00 49.22 227 ASP A O 1
ATOM 1830 N N . GLU A 1 228 ? -8.169 23.455 23.025 1.00 46.72 228 GLU A N 1
ATOM 1831 C CA . GLU A 1 228 ? -8.704 24.781 23.383 1.00 46.72 228 GLU A CA 1
ATOM 1832 C C . GLU A 1 228 ? -10.057 24.714 24.113 1.00 46.72 228 GLU A C 1
ATOM 1834 O O . GLU A 1 228 ? -10.323 25.538 24.982 1.00 46.72 228 GLU A O 1
ATOM 1839 N N . ALA A 1 229 ? -10.913 23.730 23.812 1.00 46.19 229 ALA A N 1
ATOM 1840 C CA . ALA A 1 229 ? -12.210 23.564 24.481 1.00 46.19 229 ALA A CA 1
ATOM 1841 C C . ALA A 1 229 ? -12.122 22.877 25.862 1.00 46.19 229 ALA A C 1
ATOM 1843 O O . ALA A 1 229 ? -13.112 22.835 26.600 1.00 46.19 229 ALA A O 1
ATOM 1844 N N . LEU A 1 230 ? -10.963 22.302 26.197 1.00 44.38 230 LEU A N 1
ATOM 1845 C CA . LEU A 1 230 ? -10.687 21.614 27.464 1.00 44.38 230 LEU A CA 1
ATOM 1846 C C . LEU A 1 230 ? -9.828 22.444 28.441 1.00 44.38 230 LEU A C 1
ATOM 1848 O O . LEU A 1 230 ? -9.561 21.962 29.547 1.00 44.38 230 LEU A O 1
ATOM 1852 N N . HIS A 1 231 ? -9.437 23.666 28.065 1.00 39.50 231 HIS A N 1
ATOM 1853 C CA . HIS A 1 231 ? -8.763 24.660 28.916 1.00 39.50 231 HIS A CA 1
ATOM 1854 C C . HIS A 1 231 ? -9.651 25.887 29.162 1.00 39.50 231 HIS A C 1
ATOM 1856 O O . HIS A 1 231 ? -9.436 26.545 30.208 1.00 39.50 231 HIS A O 1
#

Foldseek 3Di:
DVVCVVLQWDDKDWDFLAAPVRDGPGIDMDTDNDDDDDDPVNVVVRNVVSPVVNVVVVVVQVVQADPLQRFGEPVVVQVVQVVCVVVVADFQKKKKKFKDCLVVCCVVPNVVQSSQLNNVLSVLVCVLCVVAFGWYDYDSGMIMTTGRDDDPVRVVVSQVVSLVSLQFFRDDPPDTDGIGMQMFMEGPLSVDPDPVVSVVNRVVQSVVSVVVPGSHYGYPVVVVVVVVVVD

Organism: NCBI:txid2018042

Secondary structure (DSSP, 8-state):
-HHHHHTT--EEEEEEEE-TTS-EEEEEEEEESS-----HHHHHHHHHHHHHHHHHHHHHHHHHB-TTT-SB-HHHHHHHHHHHHHTT---SEEEEEEETTHHHHHHHH-HHHHHHHHHHHHHHHHHHTTTTEEEEE-SSSEEEEEESS--HHHHHHHHHHHHHHHHSPEEETTEEE---EEEEEEESGGGSS-HHHHHHHHHHHHHHHHHTTSSEEEEHHHHHHHHHHT-

Sequence (231 aa):
MAITKEANIQSFLGVPIVLKNGNCYGTLCALHNHPHEFLQKDVDLLRTMATFFSHVIDLEKQLLTDSLTNAHNRHYLERLFNDYRKEDRGFQSICYLDFDHFIQVNHSYGHEVGDQIMIQAASRLKILLRGYGKVVRLEQDEFILLFDKISDLEFIKLLDVIIDSMAEPHLVGNEPLTLTFSIGVVRNAGSYDTFQEVLTQADSVMAVAKKRGKNNYVIDEVMDEVDEALH

Radius of gyration: 22.94 Å; chains: 1; bounding box: 40×45×71 Å

pLDDT: mean 89.51, std 11.23, range [39.5, 97.88]